Protein AF-A0A970BL63-F1 (afdb_monomer)

Secondary structure (DSSP, 8-state):
--HHHHHHHHHHHHHHH--------HHHHHHHHHHHHTTS-SSHHHHHHHHHHHHHSPPPHHHHHHHHHHHHHHHHHHHHHHHHHHHHHHHHHHHHHHHHHHHHHHHHHHHHHHHHHHHHHHHHHT----TT-------HHHHHHHHHHHHHHHHHHTS---HHHHHHHHHHHHHHH--TTTTPPPPPHHHHHHHHHHHHHTT--

Sequence (205 aa):
MDENNIELQEELRRQQNEPFSQRVARGIKEDLAEIKEQGGFQNYSQLFATLIERYQAPIKAQDQSKKIQQLEEELTRFKTLNEELSNSVDGTSGTLKKYQESNEAITAERNKLLEENLQLRESIETSKLPPDTHAIKIDPLNMEILKYVANREGKARNQEWTPEDVINYFVHHRFERGDVNGGFKSVPDSKIREMKQALIGEGEE

Radius of gyration: 51.75 Å; Cα contacts (8 Å, |Δi|>4): 65; chains: 1; bounding box: 102×48×122 Å

pLDDT: mean 76.28, std 13.28, range [36.75, 94.69]

Solvent-accessible surface area (backbone atoms only — not comparable to full-atom values): 11948 Å² total; per-residue (Å²): 133,61,66,71,61,54,50,53,53,50,50,53,51,45,65,74,64,55,80,83,81,68,90,73,54,72,67,61,53,52,56,53,47,53,54,39,71,72,67,80,39,96,44,71,66,58,46,50,52,51,51,52,49,40,70,78,54,64,80,54,69,70,62,53,52,53,52,49,52,53,50,53,53,50,52,51,52,52,50,54,54,50,53,54,49,51,54,52,50,54,55,48,52,58,50,50,50,54,52,50,57,51,50,53,51,52,50,53,51,52,53,52,53,51,51,54,49,49,53,51,49,51,39,61,76,65,67,54,65,60,95,87,62,76,86,77,84,75,51,72,68,56,51,53,52,36,47,50,49,12,53,52,52,13,63,76,67,77,45,94,46,46,48,64,54,48,52,51,47,27,51,51,31,30,74,74,69,64,34,91,63,23,88,55,79,83,80,56,69,69,58,55,50,52,53,53,50,52,65,56,63,74,70,78,124

Structure (mmCIF, N/CA/C/O backbone):
data_AF-A0A970BL63-F1
#
_entry.id   AF-A0A970BL63-F1
#
loop_
_atom_site.group_PDB
_atom_site.id
_atom_site.type_symbol
_atom_site.label_atom_id
_atom_site.label_alt_id
_atom_site.label_comp_id
_atom_site.label_asym_id
_atom_site.label_entity_id
_atom_site.label_seq_id
_atom_site.pdbx_PDB_ins_code
_atom_site.Cartn_x
_atom_site.Cartn_y
_atom_site.Cartn_z
_atom_site.occupancy
_atom_site.B_iso_or_equiv
_atom_site.auth_seq_id
_atom_site.auth_comp_id
_atom_site.auth_asym_id
_atom_site.auth_atom_id
_atom_site.pdbx_PDB_model_num
ATOM 1 N N . MET A 1 1 ? 68.439 -31.669 -61.521 1.00 50.69 1 MET A N 1
ATOM 2 C CA . MET A 1 1 ? 67.866 -30.509 -60.809 1.00 50.69 1 MET A CA 1
ATOM 3 C C . MET A 1 1 ? 68.195 -29.338 -61.685 1.00 50.69 1 MET A C 1
ATOM 5 O O . MET A 1 1 ? 69.355 -28.964 -61.766 1.00 50.69 1 MET A O 1
ATOM 9 N N . ASP A 1 2 ? 67.210 -28.950 -62.482 1.00 52.69 2 ASP A N 1
ATOM 10 C CA . ASP A 1 2 ? 67.446 -28.270 -63.747 1.00 52.69 2 ASP A CA 1
ATOM 11 C C . ASP A 1 2 ? 67.765 -26.803 -63.491 1.00 52.69 2 ASP A C 1
ATOM 13 O O . ASP A 1 2 ? 66.914 -26.057 -63.006 1.00 52.69 2 ASP A O 1
ATOM 17 N N . GLU A 1 3 ? 68.994 -26.410 -63.819 1.00 52.16 3 GLU A N 1
ATOM 18 C CA . GLU A 1 3 ? 69.484 -25.026 -63.771 1.00 52.16 3 GLU A CA 1
ATOM 19 C C . GLU A 1 3 ? 68.512 -24.067 -64.485 1.00 52.16 3 GLU A C 1
ATOM 21 O O . GLU A 1 3 ? 68.240 -22.979 -63.983 1.00 52.16 3 GLU A O 1
ATOM 26 N N . ASN A 1 4 ? 67.836 -24.551 -65.534 1.00 57.00 4 ASN A N 1
ATOM 27 C CA . ASN A 1 4 ? 66.772 -23.845 -66.255 1.00 57.00 4 ASN A CA 1
ATOM 28 C C . ASN A 1 4 ? 65.576 -23.409 -65.388 1.00 57.00 4 ASN A C 1
ATOM 30 O O . ASN A 1 4 ? 64.922 -22.421 -65.703 1.00 57.00 4 ASN A O 1
ATOM 34 N N . ASN A 1 5 ? 65.236 -24.138 -64.320 1.00 60.06 5 ASN A N 1
ATOM 35 C CA . ASN A 1 5 ? 64.081 -23.812 -63.470 1.00 60.06 5 ASN A CA 1
ATOM 36 C C . ASN A 1 5 ? 64.447 -22.773 -62.395 1.00 60.06 5 ASN A C 1
ATOM 38 O O . ASN A 1 5 ? 63.604 -21.993 -61.956 1.00 60.06 5 ASN A O 1
ATOM 42 N N . ILE A 1 6 ? 65.724 -22.733 -62.003 1.00 60.88 6 ILE A N 1
ATOM 43 C CA . ILE A 1 6 ? 66.265 -21.714 -61.098 1.00 60.88 6 ILE A CA 1
ATOM 44 C C . ILE A 1 6 ? 66.448 -20.397 -61.862 1.00 60.88 6 ILE A C 1
ATOM 46 O O . ILE A 1 6 ? 66.010 -19.360 -61.367 1.00 60.88 6 ILE A O 1
ATOM 50 N N . GLU A 1 7 ? 66.980 -20.441 -63.090 1.00 61.44 7 GLU A N 1
ATOM 51 C CA . GLU A 1 7 ? 67.080 -19.265 -63.966 1.00 61.44 7 GLU A CA 1
ATOM 52 C C . GLU A 1 7 ? 65.709 -18.647 -64.250 1.00 61.44 7 GLU A C 1
ATOM 54 O O . GLU A 1 7 ? 65.550 -17.445 -64.060 1.00 61.44 7 GLU A O 1
ATOM 59 N N . LEU A 1 8 ? 64.685 -19.447 -64.579 1.00 61.25 8 LEU A N 1
ATOM 60 C CA . LEU A 1 8 ? 63.335 -18.919 -64.817 1.00 61.25 8 LEU A CA 1
ATOM 61 C C . LEU A 1 8 ? 62.750 -18.207 -63.585 1.00 61.25 8 LEU A C 1
ATOM 63 O O . LEU A 1 8 ? 62.079 -17.182 -63.714 1.00 61.25 8 LEU A O 1
ATOM 67 N N . GLN A 1 9 ? 62.986 -18.743 -62.383 1.00 59.62 9 GLN A N 1
ATOM 68 C CA . GLN A 1 9 ? 62.520 -18.124 -61.138 1.00 59.62 9 GLN A CA 1
ATOM 69 C C . GLN A 1 9 ? 63.314 -16.862 -60.777 1.00 59.62 9 GLN A C 1
ATOM 71 O O . GLN A 1 9 ? 62.737 -15.914 -60.234 1.00 59.62 9 GLN A O 1
ATOM 76 N N . GLU A 1 10 ? 64.611 -16.814 -61.085 1.00 61.69 10 GLU A N 1
ATOM 77 C CA . GLU A 1 10 ? 65.422 -15.604 -60.938 1.00 61.69 10 GLU A CA 1
ATOM 78 C C . GLU A 1 10 ? 65.050 -14.527 -61.961 1.00 61.69 10 GLU A C 1
ATOM 80 O O . GLU A 1 10 ? 65.013 -13.349 -61.607 1.00 61.69 10 GLU A O 1
ATOM 85 N N . GLU A 1 11 ? 64.701 -14.902 -63.190 1.00 61.97 11 GLU A N 1
ATOM 86 C CA . GLU A 1 11 ? 64.262 -13.980 -64.238 1.00 61.97 11 GLU A CA 1
ATOM 87 C C . GLU A 1 11 ? 62.883 -13.383 -63.923 1.00 61.97 11 GLU A C 1
ATOM 89 O O . GLU A 1 11 ? 62.696 -12.171 -64.026 1.00 61.97 11 GLU A O 1
ATOM 94 N N . LEU A 1 12 ? 61.957 -14.194 -63.398 1.00 58.16 12 LEU A N 1
ATOM 95 C CA . LEU A 1 12 ? 60.679 -13.729 -62.842 1.00 58.16 12 LEU A CA 1
ATOM 96 C C . LEU A 1 12 ? 60.876 -12.770 -61.656 1.00 58.16 12 LEU A C 1
ATOM 98 O O . LEU A 1 12 ? 60.199 -11.745 -61.572 1.00 58.16 12 LEU A O 1
ATOM 102 N N . ARG A 1 13 ? 61.830 -13.051 -60.756 1.00 58.53 13 ARG A N 1
ATOM 103 C CA . ARG A 1 13 ? 62.180 -12.144 -59.645 1.00 58.53 13 ARG A CA 1
ATOM 104 C C . ARG A 1 13 ? 62.871 -10.863 -60.112 1.00 58.53 13 ARG A C 1
ATOM 106 O O . ARG A 1 13 ? 62.673 -9.822 -59.487 1.00 58.53 13 ARG A O 1
ATOM 113 N N . ARG A 1 14 ? 63.675 -10.915 -61.178 1.00 57.44 14 ARG A N 1
ATOM 114 C CA . ARG A 1 14 ? 64.294 -9.731 -61.793 1.00 57.44 14 ARG A CA 1
ATOM 115 C C . ARG A 1 14 ? 63.250 -8.863 -62.484 1.00 57.44 14 ARG A C 1
ATOM 117 O O . ARG A 1 14 ? 63.248 -7.669 -62.231 1.00 57.44 14 ARG A O 1
ATOM 124 N N . GLN A 1 15 ? 62.309 -9.443 -63.230 1.00 57.59 15 GLN A N 1
ATOM 125 C CA . GLN A 1 15 ? 61.195 -8.696 -63.829 1.00 57.59 15 GLN A CA 1
ATOM 126 C C . GLN A 1 15 ? 60.262 -8.075 -62.778 1.00 57.59 15 GLN A C 1
ATOM 128 O O . GLN A 1 15 ? 59.775 -6.966 -62.973 1.00 57.59 15 GLN A O 1
ATOM 133 N N . GLN A 1 16 ? 60.046 -8.738 -61.636 1.00 53.03 16 GLN A N 1
ATOM 134 C CA . GLN A 1 16 ? 59.285 -8.158 -60.519 1.00 53.03 16 GLN A CA 1
ATOM 135 C C . GLN A 1 16 ? 60.018 -7.013 -59.798 1.00 53.03 16 GLN A C 1
ATOM 137 O O . GLN A 1 16 ? 59.363 -6.180 -59.175 1.00 53.03 16 GLN A O 1
ATOM 142 N N . ASN A 1 17 ? 61.352 -6.957 -59.878 1.00 44.03 17 ASN A N 1
ATOM 143 C CA . ASN A 1 17 ? 62.186 -5.943 -59.223 1.00 44.03 17 ASN A CA 1
ATOM 144 C C . ASN A 1 17 ? 62.830 -4.945 -60.199 1.00 44.03 17 ASN A C 1
ATOM 146 O O . ASN A 1 17 ? 63.634 -4.116 -59.766 1.00 44.03 17 ASN A O 1
ATOM 150 N N . GLU A 1 18 ? 62.512 -4.996 -61.495 1.00 46.47 18 GLU A N 1
ATOM 151 C CA . GLU A 1 18 ? 63.006 -4.008 -62.448 1.00 46.47 18 GLU A CA 1
ATOM 152 C C . GLU A 1 18 ? 62.368 -2.647 -62.138 1.00 46.47 18 GLU A C 1
ATOM 154 O O . GLU A 1 18 ? 61.139 -2.507 -62.156 1.00 46.47 18 GLU A O 1
ATOM 159 N N . PRO A 1 19 ? 63.169 -1.610 -61.836 1.00 47.03 19 PRO A N 1
ATOM 160 C CA . PRO A 1 19 ? 62.628 -0.283 -61.629 1.00 47.03 19 PRO A CA 1
ATOM 161 C C . PRO A 1 19 ? 62.142 0.250 -62.979 1.00 47.03 19 PRO A C 1
ATOM 163 O O . PRO A 1 19 ? 62.929 0.742 -63.789 1.00 47.03 19 PRO A O 1
ATOM 166 N N . PHE A 1 20 ? 60.831 0.188 -63.214 1.00 49.00 20 PHE A N 1
ATOM 167 C CA . PHE A 1 20 ? 60.166 0.906 -64.299 1.00 49.00 20 PHE A CA 1
ATOM 168 C C . PHE A 1 20 ? 60.348 2.417 -64.092 1.00 49.00 20 PHE A C 1
ATOM 170 O O . PHE A 1 20 ? 59.518 3.100 -63.498 1.00 49.00 20 PHE A O 1
ATOM 177 N N . SER A 1 21 ? 61.468 2.960 -64.565 1.00 47.94 21 SER A N 1
ATOM 178 C CA . SER A 1 21 ? 61.771 4.390 -64.496 1.00 47.94 21 SER A CA 1
ATOM 179 C C . SER A 1 21 ? 61.376 5.068 -65.805 1.00 47.94 21 SER A C 1
ATOM 181 O O . SER A 1 21 ? 62.214 5.474 -66.609 1.00 47.94 21 SER A O 1
ATOM 183 N N . GLN A 1 22 ? 60.069 5.186 -66.044 1.00 55.88 22 GLN A N 1
ATOM 184 C CA . GLN A 1 22 ? 59.559 6.168 -67.000 1.00 55.88 22 GLN A CA 1
ATOM 185 C C . GLN A 1 22 ? 59.282 7.483 -66.269 1.00 55.88 22 GLN A C 1
ATOM 187 O O . GLN A 1 22 ? 58.774 7.499 -65.147 1.00 55.88 22 GLN A O 1
ATOM 192 N N . ARG A 1 23 ? 59.617 8.618 -66.897 1.00 51.72 23 ARG A N 1
ATOM 193 C CA . ARG A 1 23 ? 59.240 9.941 -66.380 1.00 51.72 23 ARG A CA 1
ATOM 194 C C . ARG A 1 23 ? 57.718 10.070 -66.407 1.00 51.72 23 ARG A C 1
ATOM 196 O O . ARG A 1 23 ? 57.136 10.429 -67.422 1.00 51.72 23 ARG A O 1
ATOM 203 N N . VAL A 1 24 ? 57.091 9.797 -65.270 1.00 57.94 24 VAL A N 1
ATOM 204 C CA . VAL A 1 24 ? 55.658 10.008 -65.061 1.00 57.94 24 VAL A CA 1
ATOM 205 C C . VAL A 1 24 ? 55.371 11.514 -65.040 1.00 57.94 24 VAL A C 1
ATOM 207 O O . VAL A 1 24 ? 56.060 12.268 -64.340 1.00 57.94 24 VAL A O 1
ATOM 210 N N . ALA A 1 25 ? 54.381 11.956 -65.820 1.00 65.94 25 ALA A N 1
ATOM 211 C CA . ALA A 1 25 ? 53.942 13.350 -65.856 1.00 65.94 25 ALA A CA 1
ATOM 212 C C . ALA A 1 25 ? 53.479 13.818 -64.465 1.00 65.94 25 ALA A C 1
ATOM 214 O O . ALA A 1 25 ? 52.984 13.024 -63.668 1.00 65.94 25 ALA A O 1
ATOM 215 N N . ARG A 1 26 ? 53.639 15.114 -64.169 1.00 64.56 26 ARG A N 1
ATOM 216 C CA . ARG A 1 26 ? 53.348 15.679 -62.841 1.00 64.56 26 ARG A CA 1
ATOM 217 C C . ARG A 1 26 ? 51.915 15.396 -62.370 1.00 64.56 26 ARG A C 1
ATOM 219 O O . ARG A 1 26 ? 51.767 14.956 -61.240 1.00 64.56 26 ARG A O 1
ATOM 226 N N . GLY A 1 27 ? 50.918 15.548 -63.246 1.00 60.50 27 GLY A N 1
ATOM 227 C CA . GLY A 1 27 ? 49.514 15.269 -62.909 1.00 60.50 27 GLY A CA 1
ATOM 228 C C . GLY A 1 27 ? 49.283 13.822 -62.468 1.00 60.50 27 GLY A C 1
ATOM 229 O O . GLY A 1 27 ? 48.705 13.585 -61.423 1.00 60.50 27 GLY A O 1
ATOM 230 N N . ILE A 1 28 ? 49.891 12.850 -63.156 1.00 64.31 28 ILE A N 1
ATOM 231 C CA . ILE A 1 28 ? 49.764 11.429 -62.789 1.00 64.31 28 ILE A CA 1
ATOM 232 C C . ILE A 1 28 ? 50.388 11.150 -61.410 1.00 64.31 28 ILE A C 1
ATOM 234 O O . ILE A 1 28 ? 49.922 10.284 -60.678 1.00 64.31 28 ILE A O 1
ATOM 238 N N . LYS A 1 29 ? 51.445 11.874 -61.019 1.00 66.56 29 LYS A N 1
ATOM 239 C CA . LYS A 1 29 ? 52.026 11.735 -59.672 1.00 66.56 29 LYS A CA 1
ATOM 240 C C . LYS A 1 29 ? 51.116 12.301 -58.585 1.00 66.56 29 LYS A C 1
ATOM 242 O O . LYS A 1 29 ? 51.114 11.758 -57.487 1.00 66.56 29 LYS A O 1
ATOM 247 N N . GLU A 1 30 ? 50.403 13.381 -58.884 1.00 69.81 30 GLU A N 1
ATOM 248 C CA . GLU A 1 30 ? 49.438 14.008 -57.977 1.00 69.81 30 GLU A CA 1
ATOM 249 C C . GLU A 1 30 ? 48.216 13.086 -57.803 1.00 69.81 30 GLU A C 1
ATOM 251 O O . GLU A 1 30 ? 47.887 12.740 -56.671 1.00 69.81 30 GLU A O 1
ATOM 256 N N . ASP A 1 31 ? 47.676 12.536 -58.895 1.00 69.88 31 ASP A N 1
ATOM 257 C CA . ASP A 1 31 ? 46.571 11.564 -58.860 1.00 69.88 31 ASP A CA 1
ATOM 258 C C . ASP A 1 31 ? 46.945 10.284 -58.079 1.00 69.88 31 ASP A C 1
ATOM 260 O O . ASP A 1 31 ? 46.170 9.759 -57.278 1.00 69.88 31 ASP A O 1
ATOM 264 N N . LEU A 1 32 ? 48.168 9.769 -58.266 1.00 69.56 32 LEU A N 1
ATOM 265 C CA . LEU A 1 32 ? 48.658 8.595 -57.528 1.00 69.56 32 LEU A CA 1
ATOM 266 C C . LEU A 1 32 ? 48.910 8.887 -56.042 1.00 69.56 32 LEU A C 1
ATOM 268 O O . LEU A 1 32 ? 48.795 7.978 -55.215 1.00 69.56 32 LEU A O 1
ATOM 272 N N . ALA A 1 33 ? 49.276 10.124 -55.695 1.00 72.88 33 ALA A N 1
ATOM 273 C CA . ALA A 1 33 ? 49.402 10.546 -54.304 1.00 72.88 33 ALA A CA 1
ATOM 274 C C . ALA A 1 33 ? 48.029 10.583 -53.625 1.00 72.88 33 ALA A C 1
ATOM 276 O O . ALA A 1 33 ? 47.883 10.025 -52.540 1.00 72.88 33 ALA A O 1
ATOM 277 N N . GLU A 1 34 ? 47.016 11.116 -54.306 1.00 72.69 34 GLU A N 1
ATOM 278 C CA . GLU A 1 34 ? 45.641 11.163 -53.807 1.00 72.69 34 GLU A CA 1
ATOM 279 C C . GLU A 1 34 ? 45.073 9.755 -53.555 1.00 72.69 34 GLU A C 1
ATOM 281 O O . GLU A 1 34 ? 44.525 9.476 -52.488 1.00 72.69 34 GLU A O 1
ATOM 286 N N . ILE A 1 35 ? 45.295 8.810 -54.476 1.00 72.50 35 ILE A N 1
ATOM 287 C CA . ILE A 1 35 ? 44.862 7.409 -54.307 1.00 72.50 35 ILE A CA 1
ATOM 288 C C . ILE A 1 35 ? 45.556 6.737 -53.109 1.00 72.50 35 ILE A C 1
ATOM 290 O O . ILE A 1 35 ? 44.945 5.933 -52.401 1.00 72.50 35 ILE A O 1
ATOM 294 N N . LYS A 1 36 ? 46.832 7.053 -52.850 1.00 71.38 36 LYS A N 1
ATOM 295 C CA . LYS A 1 36 ? 47.536 6.550 -51.661 1.00 71.38 36 LYS A CA 1
ATOM 296 C C . LYS A 1 36 ? 46.951 7.147 -50.377 1.00 71.38 36 LYS A C 1
ATOM 298 O O . LYS A 1 36 ? 46.792 6.430 -49.390 1.00 71.38 36 LYS A O 1
ATOM 303 N N . GLU A 1 37 ? 46.639 8.438 -50.382 1.00 73.81 37 GLU A N 1
ATOM 304 C CA . GLU A 1 37 ? 46.087 9.152 -49.225 1.00 73.81 37 GLU A CA 1
ATOM 305 C C . GLU A 1 37 ? 44.679 8.676 -48.841 1.00 73.81 37 GLU A C 1
ATOM 307 O O . GLU A 1 37 ? 44.337 8.692 -47.661 1.00 73.81 37 GLU A O 1
ATOM 312 N N . GLN A 1 38 ? 43.911 8.124 -49.787 1.00 74.19 38 GLN A N 1
ATOM 313 C CA . GLN A 1 38 ? 42.624 7.458 -49.529 1.00 74.19 38 GLN A CA 1
ATOM 314 C C . GLN A 1 38 ? 42.743 6.148 -48.713 1.00 74.19 38 GLN A C 1
ATOM 316 O O . GLN A 1 38 ? 41.737 5.509 -48.412 1.00 74.19 38 GLN A O 1
ATOM 321 N N . GLY A 1 39 ? 43.959 5.743 -48.320 1.00 63.09 39 GLY A N 1
ATOM 322 C CA . GLY A 1 39 ? 44.201 4.682 -47.335 1.00 63.09 39 GLY A CA 1
ATOM 323 C C . GLY A 1 39 ? 44.171 3.256 -47.890 1.00 63.09 39 GLY A C 1
ATOM 324 O O . GLY A 1 39 ? 44.308 2.301 -47.128 1.00 63.09 39 GLY A O 1
ATOM 325 N N . GLY A 1 40 ? 44.029 3.093 -49.209 1.00 64.88 40 GLY A N 1
ATOM 326 C CA . GLY A 1 40 ? 43.951 1.782 -49.863 1.00 64.88 40 GLY A CA 1
ATOM 327 C C . GLY A 1 40 ? 45.285 1.035 -50.006 1.00 64.88 40 GLY A C 1
ATOM 328 O O . GLY A 1 40 ? 45.275 -0.164 -50.273 1.00 64.88 40 GLY A O 1
ATOM 329 N N . PHE A 1 41 ? 46.432 1.708 -49.832 1.00 72.38 41 PHE A N 1
ATOM 330 C CA . PHE A 1 41 ? 47.770 1.133 -50.051 1.00 72.38 41 PHE A CA 1
ATOM 331 C C . PHE A 1 41 ? 48.792 1.671 -49.039 1.00 72.38 41 PHE A C 1
ATOM 333 O O . PHE A 1 41 ? 48.846 2.873 -48.787 1.00 72.38 41 PHE A O 1
ATOM 340 N N . GLN A 1 42 ? 49.657 0.808 -48.484 1.00 72.31 42 GLN A N 1
ATOM 341 C CA . GLN A 1 42 ? 50.628 1.225 -47.457 1.00 72.31 42 GLN A CA 1
ATOM 342 C C . GLN A 1 42 ? 51.828 1.983 -48.045 1.00 72.31 42 GLN A C 1
ATOM 344 O O . GLN A 1 42 ? 52.429 2.826 -47.378 1.00 72.31 42 GLN A O 1
ATOM 349 N N . ASN A 1 43 ? 52.204 1.713 -49.299 1.00 77.12 43 ASN A N 1
ATOM 350 C CA . ASN A 1 43 ? 53.284 2.421 -49.984 1.00 77.12 43 ASN A CA 1
ATOM 351 C C . ASN A 1 43 ? 53.054 2.508 -51.504 1.00 77.12 43 ASN A C 1
ATOM 353 O O . ASN A 1 43 ? 52.226 1.798 -52.072 1.00 77.12 43 ASN A O 1
ATOM 357 N N . TYR A 1 44 ? 53.802 3.397 -52.168 1.00 70.25 44 TYR A N 1
ATOM 358 C CA . TYR A 1 44 ? 53.684 3.608 -53.615 1.00 70.25 44 TYR A CA 1
ATOM 359 C C . TYR A 1 44 ? 54.062 2.361 -54.423 1.00 70.25 44 TYR A C 1
ATOM 361 O O . TYR A 1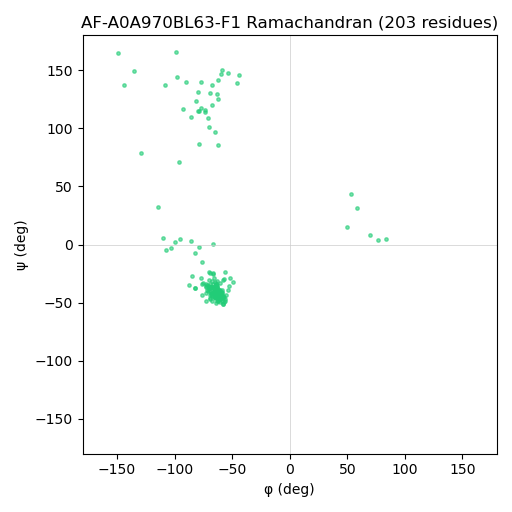 44 ? 53.472 2.117 -55.469 1.00 70.25 44 TYR A O 1
ATOM 369 N N . SER A 1 45 ? 54.991 1.537 -53.934 1.00 72.56 45 SER A N 1
ATOM 370 C CA . SER A 1 45 ? 55.387 0.298 -54.612 1.00 72.56 45 SER A CA 1
ATOM 371 C C . SER A 1 45 ? 54.242 -0.718 -54.684 1.00 72.56 45 SER A C 1
ATOM 373 O O . SER A 1 45 ? 54.044 -1.332 -55.726 1.00 72.56 45 SER A O 1
ATOM 375 N 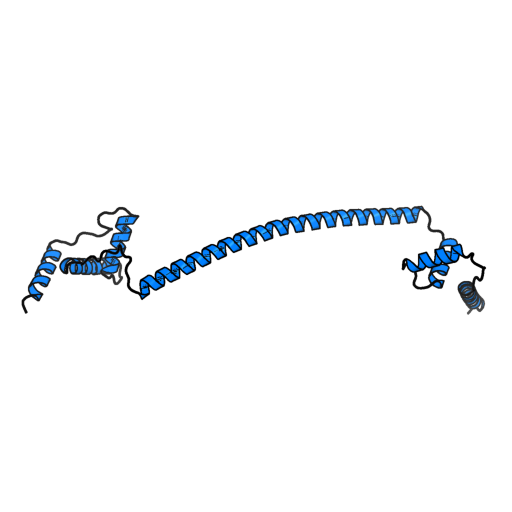N . GLN A 1 46 ? 53.442 -0.852 -53.621 1.00 70.56 46 GLN A N 1
ATOM 376 C CA . GLN A 1 46 ? 52.232 -1.684 -53.606 1.00 70.56 46 GLN A CA 1
ATOM 377 C C . GLN A 1 46 ? 51.165 -1.154 -54.567 1.00 70.56 46 GLN A C 1
ATOM 379 O O . GLN A 1 46 ? 50.536 -1.940 -55.275 1.00 70.56 46 GLN A O 1
ATOM 384 N N . LEU A 1 47 ? 50.992 0.170 -54.627 1.00 77.06 47 LEU A N 1
ATOM 385 C CA . LEU A 1 47 ? 50.086 0.812 -55.578 1.00 77.06 47 LEU A CA 1
ATOM 386 C C . LEU A 1 47 ? 50.500 0.495 -57.025 1.00 77.06 47 LEU A C 1
ATOM 388 O O . LEU A 1 47 ? 49.678 0.029 -57.807 1.00 77.06 47 LEU A O 1
ATOM 392 N N . PHE A 1 48 ? 51.781 0.666 -57.369 1.00 74.00 48 PHE A N 1
ATOM 393 C CA . PHE A 1 48 ? 52.288 0.355 -58.709 1.00 74.00 48 PHE A CA 1
ATOM 394 C C . PHE A 1 48 ? 52.199 -1.133 -59.054 1.00 74.00 48 PHE A C 1
ATOM 396 O O . PHE A 1 48 ? 51.750 -1.460 -60.149 1.00 74.00 48 PHE A O 1
ATOM 403 N N . ALA A 1 49 ? 52.565 -2.028 -58.132 1.00 69.81 49 ALA A N 1
ATOM 404 C CA . ALA A 1 49 ? 52.439 -3.470 -58.342 1.00 69.81 49 ALA A CA 1
ATOM 405 C C . ALA A 1 49 ? 50.986 -3.863 -58.646 1.00 69.81 49 ALA A C 1
ATOM 407 O O . ALA A 1 49 ? 50.725 -4.565 -59.619 1.00 69.81 49 ALA A O 1
ATOM 408 N N . THR A 1 50 ? 50.036 -3.314 -57.884 1.00 70.75 50 THR A N 1
ATOM 409 C CA . THR A 1 50 ? 48.602 -3.553 -58.091 1.00 70.75 50 THR A CA 1
ATOM 410 C C . THR A 1 50 ? 48.120 -2.986 -59.428 1.00 70.75 50 THR A C 1
ATOM 412 O O . THR A 1 50 ? 47.335 -3.625 -60.123 1.00 70.75 50 THR A O 1
ATOM 415 N N . LEU A 1 51 ? 48.585 -1.798 -59.830 1.00 73.56 51 LEU A N 1
ATOM 416 C CA . LEU A 1 51 ? 48.227 -1.196 -61.120 1.00 73.56 51 LEU A CA 1
ATOM 417 C C . LEU A 1 51 ? 48.758 -2.012 -62.305 1.00 73.56 51 LEU A C 1
ATOM 419 O O . LEU A 1 51 ? 48.031 -2.220 -63.275 1.00 73.56 51 LEU A O 1
ATOM 423 N N . ILE A 1 52 ? 49.996 -2.500 -62.218 1.00 72.62 52 ILE A N 1
ATOM 424 C CA . ILE A 1 52 ? 50.603 -3.359 -63.242 1.00 72.62 52 ILE A CA 1
ATOM 425 C C . ILE A 1 52 ? 49.850 -4.689 -63.326 1.00 72.62 52 ILE A C 1
ATOM 427 O O . ILE A 1 52 ? 49.488 -5.115 -64.422 1.00 72.62 52 ILE A O 1
ATOM 431 N N . GLU A 1 53 ? 49.541 -5.307 -62.185 1.00 67.50 53 GLU A N 1
ATOM 432 C CA . GLU A 1 53 ? 48.754 -6.541 -62.122 1.00 67.50 53 GLU A CA 1
ATOM 433 C C . GLU A 1 53 ? 47.365 -6.352 -62.754 1.00 67.50 53 GLU A C 1
ATOM 435 O O . GLU A 1 53 ? 46.934 -7.161 -63.573 1.00 67.50 53 GLU A O 1
ATOM 440 N N . ARG A 1 54 ? 46.682 -5.237 -62.458 1.00 65.94 54 ARG A N 1
ATOM 441 C CA . ARG A 1 54 ? 45.377 -4.891 -63.049 1.00 65.94 54 ARG A CA 1
ATOM 442 C C . ARG A 1 54 ? 45.447 -4.585 -64.543 1.00 65.94 54 ARG A C 1
ATOM 444 O O . ARG A 1 54 ? 44.473 -4.844 -65.245 1.00 65.94 54 ARG A O 1
ATOM 451 N N . TYR A 1 55 ? 46.558 -4.040 -65.030 1.00 69.81 55 TYR A N 1
ATOM 452 C CA . TYR A 1 55 ? 46.778 -3.819 -66.459 1.00 69.81 55 TYR A CA 1
ATOM 453 C C . TYR A 1 55 ? 46.996 -5.143 -67.206 1.00 69.81 55 TYR A C 1
ATOM 455 O O . TYR A 1 55 ? 46.465 -5.333 -68.298 1.00 69.81 55 TYR A O 1
ATOM 463 N N . GLN A 1 56 ? 47.740 -6.075 -66.605 1.00 65.38 56 GLN A N 1
ATOM 464 C CA . GLN A 1 56 ? 48.005 -7.400 -67.176 1.00 65.38 56 GLN A CA 1
ATOM 465 C C . GLN A 1 56 ? 46.793 -8.342 -67.082 1.00 65.38 56 GLN A C 1
ATOM 467 O O . GLN A 1 56 ? 46.568 -9.149 -67.984 1.00 65.38 56 GLN A O 1
ATOM 472 N N . ALA A 1 57 ? 45.988 -8.220 -66.025 1.00 66.31 57 ALA A N 1
ATOM 473 C CA . ALA A 1 57 ? 44.774 -8.995 -65.791 1.00 66.31 57 ALA A CA 1
ATOM 474 C C . ALA A 1 57 ? 43.590 -8.059 -65.466 1.00 66.31 57 ALA A C 1
ATOM 476 O O . ALA A 1 57 ? 43.213 -7.900 -64.297 1.00 66.31 57 ALA A O 1
ATOM 477 N N . PRO A 1 58 ? 42.981 -7.423 -66.485 1.00 67.44 58 PRO A N 1
ATOM 478 C CA . PRO A 1 58 ? 41.862 -6.519 -66.267 1.00 67.44 58 PRO A CA 1
ATOM 479 C C . PRO A 1 58 ? 40.672 -7.281 -65.684 1.00 67.44 58 PRO A C 1
ATOM 481 O O . PRO A 1 58 ? 40.249 -8.312 -66.215 1.00 67.44 58 PRO A O 1
ATOM 484 N N . ILE A 1 59 ? 40.103 -6.758 -64.593 1.00 64.38 59 ILE A N 1
ATOM 485 C CA . ILE A 1 59 ? 38.853 -7.296 -64.052 1.00 64.38 59 ILE A CA 1
ATOM 486 C C . ILE A 1 59 ? 37.781 -7.112 -65.120 1.00 64.38 59 ILE A C 1
ATOM 488 O O . ILE A 1 59 ? 37.540 -6.000 -65.592 1.00 64.38 59 ILE A O 1
ATOM 492 N N . LYS A 1 60 ? 37.112 -8.200 -65.493 1.00 69.31 60 LYS A N 1
ATOM 493 C CA . LYS A 1 60 ? 36.001 -8.129 -66.437 1.00 69.31 60 LYS A CA 1
ATOM 494 C C . LYS A 1 60 ? 34.844 -7.381 -65.777 1.00 69.31 60 LYS A C 1
ATOM 496 O O . LYS A 1 60 ? 34.506 -7.650 -64.627 1.00 69.31 60 LYS A O 1
ATOM 501 N N . ALA A 1 61 ? 34.186 -6.493 -66.519 1.00 66.00 61 ALA A N 1
ATOM 502 C CA . ALA A 1 61 ? 33.047 -5.709 -66.025 1.00 66.00 61 ALA A CA 1
ATOM 503 C C . ALA A 1 61 ? 31.935 -6.576 -65.385 1.00 66.00 61 ALA A C 1
ATOM 505 O O . ALA A 1 61 ? 31.261 -6.146 -64.452 1.00 66.00 61 ALA A O 1
ATOM 506 N N . GLN A 1 62 ? 31.787 -7.830 -65.833 1.00 68.25 62 GLN A N 1
ATOM 507 C CA . GLN A 1 62 ? 30.862 -8.805 -65.242 1.00 68.25 62 GLN A CA 1
ATOM 508 C C . GLN A 1 62 ? 31.191 -9.171 -63.785 1.00 68.25 62 GLN A C 1
ATOM 510 O O . GLN A 1 62 ? 30.271 -9.350 -62.989 1.00 68.25 62 GLN A O 1
ATOM 515 N N . ASP A 1 63 ? 32.469 -9.257 -63.409 1.00 67.44 63 ASP A N 1
ATOM 516 C CA . ASP A 1 63 ? 32.873 -9.606 -62.041 1.00 67.44 63 ASP A CA 1
ATOM 517 C C . ASP A 1 63 ? 32.689 -8.419 -61.086 1.00 67.44 63 ASP A C 1
ATOM 519 O O . ASP A 1 63 ? 32.270 -8.593 -59.940 1.00 67.44 63 ASP A O 1
ATOM 523 N N . GLN A 1 64 ? 32.904 -7.194 -61.580 1.00 71.88 64 GLN A N 1
ATOM 524 C CA . GLN A 1 64 ? 32.584 -5.969 -60.839 1.00 71.88 64 GLN A CA 1
ATOM 525 C C . GLN A 1 64 ? 31.077 -5.830 -60.619 1.00 71.88 64 GLN A C 1
ATOM 527 O O . GLN A 1 64 ? 30.654 -5.518 -59.511 1.00 71.88 64 GLN A O 1
ATOM 532 N N . SER A 1 65 ? 30.263 -6.134 -61.633 1.00 73.44 65 SER A N 1
ATOM 533 C CA . SER A 1 65 ? 28.801 -6.089 -61.524 1.00 73.44 65 SER A CA 1
ATOM 534 C C . SER A 1 65 ? 28.266 -7.036 -60.444 1.00 73.44 65 SER A C 1
ATOM 536 O O . SER A 1 65 ? 27.420 -6.626 -59.653 1.00 73.44 65 SER A O 1
ATOM 538 N N . LYS A 1 66 ? 28.812 -8.255 -60.327 1.00 78.88 66 LYS A N 1
ATOM 539 C CA . LYS A 1 66 ? 28.446 -9.181 -59.240 1.00 78.88 66 LYS A CA 1
ATOM 540 C C . LYS A 1 66 ? 28.816 -8.639 -57.864 1.00 78.88 66 LYS A C 1
ATOM 542 O O . LYS A 1 66 ? 28.035 -8.768 -56.926 1.00 78.88 66 LYS A O 1
ATOM 547 N N . LYS A 1 67 ? 30.003 -8.037 -57.728 1.00 81.00 67 LYS A N 1
ATOM 548 C CA . LYS A 1 67 ? 30.434 -7.478 -56.441 1.00 81.00 67 LYS A CA 1
ATOM 549 C C . LYS A 1 67 ? 29.610 -6.253 -56.046 1.00 81.00 67 LYS A C 1
ATOM 551 O O . LYS A 1 67 ? 29.299 -6.100 -54.871 1.00 81.00 67 LYS A O 1
ATOM 556 N N . ILE A 1 68 ? 29.228 -5.427 -57.018 1.00 80.25 68 ILE A N 1
ATOM 557 C CA . ILE A 1 68 ? 28.325 -4.289 -56.817 1.00 80.25 68 ILE A CA 1
ATOM 558 C C . ILE A 1 68 ? 26.954 -4.782 -56.342 1.00 80.25 68 ILE A C 1
ATOM 560 O O . ILE A 1 68 ? 26.492 -4.316 -55.310 1.00 80.25 68 ILE A O 1
ATOM 564 N N . GLN A 1 69 ? 26.367 -5.790 -56.996 1.00 83.94 69 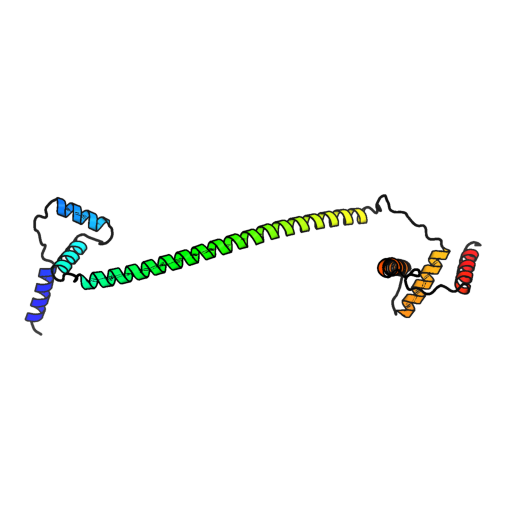GLN A N 1
ATOM 565 C CA . GLN A 1 69 ? 25.084 -6.366 -56.569 1.00 83.94 69 GLN A CA 1
ATOM 566 C C . GLN A 1 69 ? 25.134 -6.930 -55.141 1.00 83.94 69 GLN A C 1
ATOM 568 O O . GLN A 1 69 ? 24.240 -6.667 -54.344 1.00 83.94 69 GLN A O 1
ATOM 573 N N . GLN A 1 70 ? 26.204 -7.646 -54.780 1.00 86.88 70 GLN A N 1
ATOM 574 C CA . GLN A 1 70 ? 26.385 -8.138 -53.407 1.00 86.88 70 GLN A CA 1
ATOM 575 C C . GLN A 1 70 ? 26.452 -6.998 -52.382 1.00 86.88 70 GLN A C 1
ATOM 577 O O . GLN A 1 70 ? 25.852 -7.091 -51.315 1.00 86.88 70 GLN A O 1
ATOM 582 N N . LEU A 1 71 ? 27.174 -5.920 -52.702 1.00 86.31 71 LEU A N 1
ATOM 583 C CA . LEU A 1 71 ? 27.272 -4.754 -51.825 1.00 86.31 71 LEU A CA 1
ATOM 584 C C . LEU A 1 71 ? 25.933 -4.012 -51.716 1.00 86.31 71 LEU A C 1
ATOM 586 O O . LEU A 1 71 ? 25.592 -3.545 -50.635 1.00 86.31 71 LEU A O 1
ATOM 590 N N . GLU A 1 72 ? 25.152 -3.928 -52.793 1.00 88.12 72 GLU A N 1
ATOM 591 C CA . GLU A 1 72 ? 23.804 -3.345 -52.778 1.00 88.12 72 GLU A CA 1
ATOM 592 C C . GLU A 1 72 ? 22.834 -4.159 -51.907 1.00 88.12 72 GLU A C 1
ATOM 594 O O . GLU A 1 72 ? 22.075 -3.586 -51.118 1.00 88.12 72 GLU A O 1
ATOM 599 N N . GLU A 1 73 ? 22.885 -5.491 -51.986 1.00 91.06 73 GLU A N 1
ATOM 600 C CA . GLU A 1 73 ? 22.109 -6.387 -51.121 1.00 91.06 73 GLU A CA 1
ATOM 601 C C . GLU A 1 73 ? 22.503 -6.254 -49.643 1.00 91.06 73 GLU A C 1
ATOM 603 O O . GLU A 1 73 ? 21.629 -6.149 -48.777 1.00 91.06 73 GLU A O 1
ATOM 608 N N . GLU A 1 74 ? 23.804 -6.210 -49.336 1.00 89.31 74 GLU A N 1
ATOM 609 C CA . GLU A 1 74 ? 24.300 -5.977 -47.974 1.00 89.31 74 GLU A CA 1
ATOM 610 C C . GLU A 1 74 ? 23.845 -4.615 -47.442 1.00 89.31 74 GLU A C 1
ATOM 612 O O . GLU A 1 74 ? 23.345 -4.523 -46.321 1.00 89.31 74 GLU A O 1
ATOM 617 N N . LEU A 1 75 ? 23.940 -3.561 -48.255 1.00 88.62 75 LEU A N 1
ATOM 618 C CA . LEU A 1 75 ? 23.538 -2.207 -47.874 1.00 88.62 75 LEU A CA 1
ATOM 619 C C . LEU A 1 75 ? 22.024 -2.125 -47.622 1.00 88.62 75 LEU A C 1
ATOM 621 O O . LEU A 1 75 ? 21.583 -1.461 -46.683 1.00 88.62 75 LEU A O 1
ATOM 625 N N . THR A 1 76 ? 21.228 -2.855 -48.403 1.00 88.31 76 THR A N 1
ATOM 626 C CA . THR A 1 76 ? 19.777 -2.969 -48.199 1.00 88.31 76 THR A CA 1
ATOM 627 C C . THR A 1 76 ? 19.463 -3.689 -46.889 1.00 88.31 76 THR A C 1
ATOM 629 O O . THR A 1 76 ? 18.668 -3.184 -46.098 1.00 88.31 76 THR A O 1
ATOM 632 N N . ARG A 1 77 ? 20.151 -4.801 -46.593 1.00 90.38 77 ARG A N 1
ATOM 633 C CA . ARG A 1 77 ? 20.019 -5.498 -45.302 1.00 90.38 77 ARG A CA 1
ATOM 634 C C . ARG A 1 77 ? 20.392 -4.605 -44.124 1.00 90.38 77 ARG A C 1
ATOM 636 O O . ARG A 1 77 ? 19.661 -4.579 -43.139 1.00 90.38 77 ARG A O 1
ATOM 643 N N . PHE A 1 78 ? 21.493 -3.861 -44.221 1.00 87.62 78 PHE A N 1
ATOM 644 C CA . PHE A 1 78 ? 21.908 -2.942 -43.161 1.00 87.62 78 PHE A CA 1
ATOM 645 C C . PHE A 1 78 ? 20.886 -1.832 -42.921 1.00 87.62 78 PHE A C 1
ATOM 647 O O . PHE A 1 78 ? 20.639 -1.489 -41.768 1.00 87.62 78 PHE A O 1
ATOM 654 N N . LYS A 1 79 ? 20.257 -1.295 -43.974 1.00 88.56 79 LYS A N 1
ATOM 655 C CA . LYS A 1 79 ? 19.182 -0.304 -43.824 1.00 88.56 79 LYS A CA 1
ATOM 656 C C . LYS A 1 79 ? 17.985 -0.875 -43.069 1.00 88.56 79 LYS A C 1
ATOM 658 O O . LYS A 1 79 ? 17.547 -0.254 -42.108 1.00 88.56 79 LYS A O 1
ATOM 663 N N . THR A 1 80 ? 17.518 -2.067 -43.443 1.00 86.94 80 THR A N 1
ATOM 664 C CA . THR A 1 80 ? 16.399 -2.729 -42.755 1.00 86.94 80 THR A CA 1
ATOM 665 C C . THR A 1 80 ? 16.721 -2.999 -41.287 1.00 86.94 80 THR A C 1
ATOM 667 O O . THR A 1 80 ? 15.925 -2.672 -40.414 1.00 86.94 80 THR A O 1
ATOM 670 N N . LEU A 1 81 ? 17.920 -3.513 -40.993 1.00 85.44 81 LEU A N 1
ATOM 671 C CA . LEU A 1 81 ? 18.340 -3.795 -39.618 1.00 85.44 81 LEU A CA 1
ATOM 672 C C . LEU A 1 81 ? 18.421 -2.517 -38.765 1.00 85.44 81 LEU A C 1
ATOM 674 O O . LEU A 1 81 ? 18.112 -2.532 -37.576 1.00 85.44 81 LEU A O 1
ATOM 678 N N . ASN A 1 82 ? 18.827 -1.399 -39.372 1.00 81.25 82 ASN A N 1
ATOM 679 C CA . ASN A 1 82 ? 18.913 -0.110 -38.693 1.00 81.25 82 ASN A CA 1
ATOM 680 C C . ASN A 1 82 ? 17.523 0.498 -38.428 1.00 81.25 82 ASN A C 1
ATOM 682 O O . ASN A 1 82 ? 17.297 1.074 -37.367 1.00 81.25 82 ASN A O 1
ATOM 686 N N . GLU A 1 83 ? 16.574 0.329 -39.353 1.00 82.06 83 GLU A N 1
ATOM 687 C CA . GLU A 1 83 ? 15.169 0.704 -39.141 1.00 82.06 83 GLU A CA 1
ATOM 688 C C . GLU A 1 83 ? 14.519 -0.135 -38.030 1.00 82.06 83 GLU A C 1
ATOM 690 O O . GLU A 1 83 ? 13.852 0.415 -37.153 1.00 82.06 83 GLU A O 1
ATOM 695 N N . GLU A 1 84 ? 14.756 -1.451 -38.002 1.00 79.50 84 GLU A N 1
ATOM 696 C CA . GLU A 1 84 ? 14.296 -2.333 -36.920 1.00 79.50 84 GLU A CA 1
ATOM 697 C C . GLU A 1 84 ? 14.871 -1.917 -35.561 1.00 79.50 84 GLU A C 1
ATOM 699 O O . GLU A 1 84 ? 14.139 -1.833 -34.569 1.00 79.50 84 GLU A O 1
ATOM 704 N N . LEU A 1 85 ? 16.169 -1.600 -35.515 1.00 74.81 85 LEU A N 1
ATOM 705 C CA . LEU A 1 85 ? 16.823 -1.140 -34.296 1.00 74.81 85 LEU A CA 1
ATOM 706 C C . LEU A 1 85 ? 16.229 0.191 -33.816 1.00 74.81 85 LEU A C 1
ATOM 708 O O . LEU A 1 85 ? 15.879 0.293 -32.638 1.00 74.81 85 LEU A O 1
ATOM 712 N N . SER A 1 86 ? 16.045 1.160 -34.722 1.00 73.44 86 SER A N 1
ATOM 713 C CA . SER A 1 86 ? 15.418 2.458 -34.430 1.00 73.44 86 SER A CA 1
ATOM 714 C C . SER A 1 86 ? 14.016 2.284 -33.841 1.00 73.44 86 SER A C 1
ATOM 716 O O . SER A 1 86 ? 13.714 2.840 -32.786 1.00 73.44 86 SER A O 1
ATOM 718 N N . ASN A 1 87 ? 13.190 1.427 -34.447 1.00 72.50 87 ASN A N 1
ATOM 719 C CA . ASN A 1 87 ? 11.838 1.147 -33.960 1.00 72.50 87 ASN A CA 1
ATOM 720 C C . ASN A 1 87 ? 11.836 0.489 -32.564 1.00 72.50 87 ASN A C 1
ATOM 722 O O . ASN A 1 87 ? 10.952 0.759 -31.748 1.00 72.50 87 ASN A O 1
ATOM 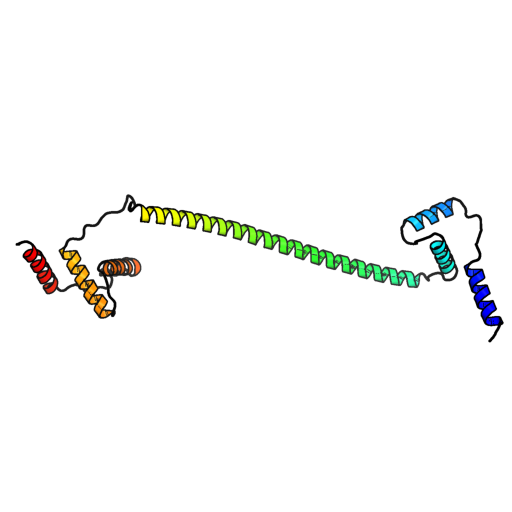726 N N . SER A 1 88 ? 12.828 -0.354 -32.249 1.00 69.00 88 SER A N 1
ATOM 727 C CA . SER A 1 88 ? 12.951 -0.962 -30.913 1.00 69.00 88 SER A CA 1
ATOM 728 C C . SER A 1 88 ? 13.383 0.043 -29.833 1.00 69.00 88 SER A C 1
ATOM 730 O O . SER A 1 88 ? 12.922 -0.032 -28.688 1.00 69.00 88 SER A O 1
ATOM 732 N N . VAL A 1 89 ? 14.229 1.014 -30.197 1.00 68.62 89 VAL A N 1
ATOM 733 C CA . VAL A 1 89 ? 14.690 2.087 -29.302 1.00 68.62 89 VAL A CA 1
ATOM 734 C C . VAL A 1 89 ? 13.533 3.028 -28.960 1.00 68.62 89 VAL A C 1
ATOM 736 O O . VAL A 1 89 ? 13.334 3.368 -27.793 1.00 68.62 89 VAL A O 1
ATOM 739 N N . ASP A 1 90 ? 12.695 3.365 -29.939 1.00 65.44 90 ASP A N 1
ATOM 740 C CA . ASP A 1 90 ? 11.502 4.184 -29.705 1.00 65.44 90 ASP A CA 1
ATOM 741 C C . ASP A 1 90 ? 10.480 3.465 -28.801 1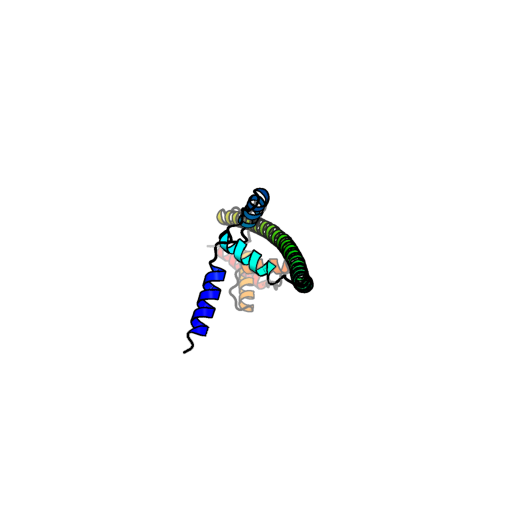.00 65.44 90 ASP A C 1
ATOM 743 O O . ASP A 1 90 ? 9.928 4.061 -27.868 1.00 65.44 90 ASP A O 1
ATOM 747 N N . GLY A 1 91 ? 10.285 2.155 -28.995 1.00 66.56 91 GLY A N 1
ATOM 748 C CA . GLY A 1 91 ? 9.416 1.339 -28.139 1.00 66.56 91 GLY A CA 1
ATOM 749 C C . GLY A 1 91 ? 9.915 1.209 -26.691 1.00 66.56 91 GLY A C 1
ATOM 750 O O . GLY A 1 91 ? 9.125 1.266 -25.740 1.00 66.56 91 GLY A O 1
ATOM 751 N N . THR A 1 92 ? 11.229 1.088 -26.490 1.00 67.88 92 THR A N 1
ATOM 752 C CA . THR A 1 92 ? 11.831 1.040 -25.145 1.00 67.88 92 THR A CA 1
ATOM 753 C C . THR A 1 92 ? 11.808 2.403 -24.455 1.00 67.88 92 THR A C 1
ATOM 755 O O . THR A 1 92 ? 11.513 2.459 -23.261 1.00 67.88 92 THR A O 1
ATOM 758 N N . SER A 1 93 ? 11.991 3.502 -25.192 1.00 67.81 93 SER A N 1
ATOM 759 C CA . SER A 1 93 ? 11.875 4.876 -24.681 1.00 67.81 93 SER A CA 1
ATOM 760 C C . SER A 1 93 ? 10.474 5.184 -24.131 1.00 67.81 93 SER A C 1
ATOM 762 O O . SER A 1 93 ? 10.326 5.665 -23.002 1.00 67.81 93 SER A O 1
ATOM 764 N N . GLY A 1 94 ? 9.420 4.809 -24.867 1.00 68.25 94 GLY A N 1
ATOM 765 C CA . GLY A 1 94 ? 8.038 4.969 -24.399 1.00 68.25 94 GLY A CA 1
ATOM 766 C C . GLY A 1 94 ? 7.717 4.129 -23.156 1.00 68.25 94 GLY A C 1
ATOM 767 O O . GLY A 1 94 ? 6.964 4.559 -22.281 1.00 68.25 94 GLY A O 1
ATOM 768 N N . THR A 1 95 ? 8.319 2.944 -23.050 1.00 70.12 95 THR A N 1
ATOM 769 C CA . THR A 1 95 ? 8.147 2.052 -21.895 1.00 70.12 95 THR A CA 1
ATOM 770 C C . THR A 1 95 ? 8.880 2.589 -20.662 1.00 70.12 95 THR A C 1
ATOM 772 O O . THR A 1 95 ? 8.315 2.606 -19.569 1.00 70.12 95 THR A O 1
ATOM 775 N N . LEU A 1 96 ? 10.100 3.108 -20.835 1.00 73.25 96 LEU A N 1
ATOM 776 C CA . LEU A 1 96 ? 10.893 3.718 -19.766 1.00 73.25 96 LEU A CA 1
ATOM 777 C C . LEU A 1 96 ? 10.169 4.915 -19.137 1.00 73.25 96 LEU A C 1
ATOM 779 O O . LEU A 1 96 ? 10.111 5.030 -17.913 1.00 73.25 96 LEU A O 1
ATOM 783 N N . LYS A 1 97 ? 9.554 5.762 -19.970 1.00 74.31 97 LYS A N 1
ATOM 784 C CA . LYS A 1 97 ? 8.794 6.929 -19.513 1.00 74.31 97 LYS A CA 1
ATOM 785 C C . LYS A 1 97 ? 7.596 6.538 -18.641 1.00 74.31 97 LYS A C 1
ATOM 787 O O . LYS A 1 97 ? 7.399 7.118 -17.579 1.00 74.31 97 LYS A O 1
ATOM 792 N N . LYS A 1 98 ? 6.853 5.492 -19.025 1.00 74.81 98 LYS A N 1
ATOM 793 C CA . LYS A 1 98 ? 5.743 4.960 -18.209 1.00 74.81 98 LYS A CA 1
ATOM 794 C C . LYS A 1 98 ? 6.216 4.431 -16.853 1.00 74.81 98 LYS A C 1
ATOM 796 O O . LYS A 1 98 ? 5.547 4.649 -15.847 1.00 74.81 98 LYS A O 1
ATOM 801 N N . TYR A 1 99 ? 7.363 3.752 -16.810 1.00 76.44 99 TYR A N 1
ATOM 802 C CA . TYR A 1 99 ? 7.937 3.285 -15.545 1.00 76.44 99 TYR A CA 1
ATOM 803 C C . TYR A 1 99 ? 8.399 4.439 -14.649 1.00 76.44 99 TYR A C 1
ATOM 805 O O . TYR A 1 99 ? 8.224 4.359 -13.436 1.00 76.44 99 TYR A O 1
ATOM 813 N N . GLN A 1 100 ? 8.948 5.512 -1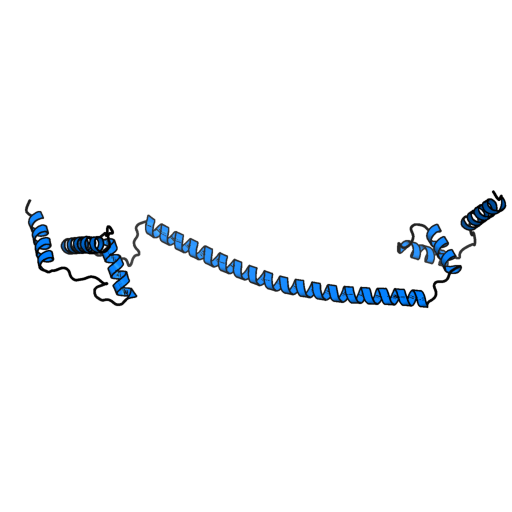5.223 1.00 78.50 100 GLN A N 1
ATOM 814 C CA . GLN A 1 100 ? 9.323 6.714 -14.472 1.00 78.50 100 GLN A CA 1
ATOM 815 C C . GLN A 1 100 ? 8.097 7.402 -13.860 1.00 78.50 100 GLN A C 1
ATOM 817 O O . GLN A 1 100 ? 8.072 7.604 -12.649 1.00 78.50 100 GLN A O 1
ATOM 822 N N . GLU A 1 101 ? 7.051 7.652 -14.654 1.00 81.00 101 GLU A N 1
ATOM 823 C CA . GLU A 1 101 ? 5.791 8.245 -14.176 1.00 81.00 101 GLU A CA 1
ATOM 824 C C . GLU A 1 101 ? 5.142 7.381 -13.075 1.00 81.00 101 GLU A C 1
ATOM 826 O O . GLU A 1 101 ? 4.691 7.891 -12.048 1.00 81.00 101 GLU A O 1
ATOM 831 N N . SER A 1 102 ? 5.160 6.052 -13.238 1.00 83.50 102 SER A N 1
ATOM 832 C CA . SER A 1 102 ? 4.664 5.124 -12.215 1.00 83.50 102 SER A CA 1
ATOM 833 C C . SER A 1 102 ? 5.496 5.162 -10.929 1.00 83.50 102 SER A C 1
ATOM 835 O O . SER A 1 102 ? 4.928 5.090 -9.841 1.00 83.50 102 SER A O 1
ATOM 837 N N . ASN A 1 103 ? 6.824 5.263 -11.020 1.00 82.12 103 ASN A N 1
ATOM 838 C CA . ASN A 1 103 ? 7.693 5.331 -9.842 1.00 82.12 103 ASN A CA 1
ATOM 839 C C . ASN A 1 103 ? 7.530 6.647 -9.079 1.00 82.12 103 ASN A C 1
ATOM 841 O O . ASN A 1 103 ? 7.568 6.646 -7.848 1.00 82.12 103 ASN A O 1
ATOM 845 N N . GLU A 1 104 ? 7.337 7.760 -9.783 1.00 87.12 104 GLU A N 1
ATOM 846 C CA . GLU A 1 104 ? 7.055 9.057 -9.164 1.00 87.12 104 GLU A CA 1
ATOM 847 C C . GLU A 1 104 ? 5.729 9.020 -8.397 1.00 87.12 104 GLU A C 1
ATOM 849 O O . GLU A 1 104 ? 5.686 9.427 -7.234 1.00 87.12 104 GLU A O 1
ATOM 854 N N . ALA A 1 105 ? 4.680 8.437 -8.989 1.00 86.00 105 ALA A N 1
ATOM 855 C CA . ALA A 1 105 ? 3.390 8.251 -8.325 1.00 86.00 105 ALA A CA 1
ATOM 856 C C . ALA A 1 105 ? 3.503 7.377 -7.061 1.00 86.00 105 ALA A C 1
ATOM 858 O O . ALA A 1 105 ? 3.027 7.771 -5.996 1.00 86.00 105 ALA A O 1
ATOM 859 N N . ILE A 1 106 ? 4.200 6.236 -7.148 1.00 84.06 106 ILE A N 1
ATOM 860 C CA . ILE A 1 106 ? 4.436 5.338 -6.001 1.00 84.06 106 ILE A CA 1
ATOM 861 C C . ILE A 1 106 ? 5.243 6.048 -4.905 1.00 84.06 106 ILE A C 1
ATOM 863 O O . ILE A 1 106 ? 4.967 5.894 -3.715 1.00 84.06 106 ILE A O 1
ATOM 867 N N . THR A 1 107 ? 6.239 6.849 -5.286 1.00 87.12 107 THR A N 1
ATOM 868 C CA . THR A 1 107 ? 7.062 7.599 -4.327 1.00 87.12 107 THR A CA 1
ATOM 869 C C . THR A 1 107 ? 6.237 8.666 -3.606 1.00 87.12 107 THR A C 1
ATOM 871 O O . THR A 1 107 ? 6.367 8.822 -2.391 1.00 87.12 107 THR A O 1
ATOM 874 N N . ALA A 1 108 ? 5.353 9.365 -4.323 1.00 89.69 108 ALA A N 1
ATOM 875 C CA . ALA A 1 108 ? 4.440 10.340 -3.736 1.00 89.6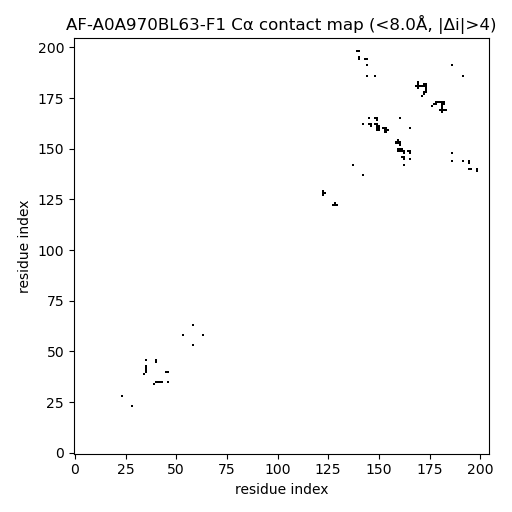9 108 ALA A CA 1
ATOM 876 C C . ALA A 1 108 ? 3.456 9.684 -2.751 1.00 89.69 108 ALA A C 1
ATOM 878 O O . ALA A 1 108 ? 3.282 10.179 -1.636 1.00 89.69 108 ALA A O 1
ATOM 879 N N . GLU A 1 109 ? 2.869 8.541 -3.119 1.00 87.81 109 GLU A N 1
ATOM 880 C CA . GLU A 1 109 ? 1.971 7.777 -2.246 1.00 87.81 109 GLU A CA 1
ATOM 881 C C . GLU A 1 109 ? 2.689 7.281 -0.983 1.00 87.81 109 GLU A C 1
ATOM 883 O O . GLU A 1 109 ? 2.193 7.458 0.131 1.00 87.81 109 GLU A O 1
ATOM 888 N N . ARG A 1 110 ? 3.909 6.748 -1.130 1.00 89.12 110 ARG A N 1
ATOM 889 C CA . ARG A 1 110 ? 4.745 6.327 0.002 1.00 89.12 110 ARG A CA 1
ATOM 890 C C . ARG A 1 110 ? 5.008 7.478 0.975 1.00 89.12 110 ARG A C 1
ATOM 892 O O . ARG A 1 110 ? 4.916 7.277 2.184 1.00 89.12 110 ARG A O 1
ATOM 899 N N . ASN A 1 111 ? 5.354 8.661 0.468 1.00 90.75 111 ASN A N 1
ATOM 900 C CA . ASN A 1 111 ? 5.625 9.825 1.312 1.00 90.75 111 ASN A CA 1
ATOM 901 C C . ASN A 1 111 ? 4.373 10.264 2.077 1.00 90.75 111 ASN A C 1
ATOM 903 O O . ASN A 1 111 ? 4.459 10.520 3.275 1.00 90.75 111 ASN A O 1
ATOM 907 N N . LYS A 1 112 ? 3.208 10.257 1.419 1.00 92.06 112 LYS A N 1
ATOM 908 C CA . LYS A 1 112 ? 1.927 10.565 2.062 1.00 92.06 112 LYS A CA 1
ATOM 909 C C . LYS A 1 112 ? 1.609 9.588 3.199 1.00 92.06 112 LYS A C 1
ATOM 911 O O . LYS A 1 112 ? 1.276 10.016 4.298 1.00 92.06 112 LYS A O 1
ATOM 916 N N . LEU A 1 113 ? 1.774 8.285 2.964 1.00 88.38 113 LEU A N 1
ATOM 917 C CA . LEU A 1 113 ? 1.546 7.260 3.988 1.00 88.38 113 LEU A CA 1
ATOM 918 C C . LEU A 1 113 ? 2.533 7.365 5.158 1.00 88.38 113 LEU A C 1
ATOM 920 O O . LEU A 1 113 ? 2.155 7.119 6.301 1.00 88.38 113 LEU A O 1
ATOM 924 N N . LEU A 1 114 ? 3.794 7.727 4.898 1.00 89.88 114 LEU A N 1
ATOM 925 C CA . LEU A 1 114 ? 4.776 7.973 5.959 1.00 89.88 114 LEU A CA 1
ATOM 926 C C . LEU A 1 114 ? 4.373 9.161 6.835 1.00 89.88 114 LEU A C 1
ATOM 928 O O . LEU A 1 114 ? 4.496 9.079 8.055 1.00 89.88 114 LEU A O 1
ATOM 932 N N . GLU A 1 115 ? 3.869 10.232 6.228 1.00 90.94 115 GLU A N 1
ATOM 933 C CA . GLU A 1 115 ? 3.400 11.413 6.947 1.00 90.94 115 GLU A CA 1
ATOM 934 C C . GLU A 1 115 ? 2.143 11.116 7.778 1.00 90.94 115 GLU A C 1
ATOM 936 O O . GLU A 1 115 ? 2.109 11.437 8.965 1.00 90.94 115 GLU A O 1
ATOM 941 N N . GLU A 1 116 ? 1.166 10.395 7.218 1.00 85.88 116 GLU A N 1
ATOM 942 C CA . GLU A 1 116 ? 0.001 9.902 7.969 1.00 85.88 116 GLU A CA 1
ATOM 943 C C . GLU A 1 116 ? 0.424 8.996 9.138 1.00 85.88 116 GLU A C 1
ATOM 945 O O . GLU A 1 116 ? -0.092 9.119 10.250 1.00 85.88 116 GLU A O 1
ATOM 950 N N . ASN A 1 117 ? 1.408 8.112 8.935 1.00 84.81 117 ASN A N 1
ATOM 951 C CA . ASN A 1 117 ? 1.908 7.241 9.999 1.00 84.81 117 ASN A CA 1
ATOM 952 C C . ASN A 1 117 ? 2.598 8.029 11.120 1.00 84.81 117 ASN A C 1
ATOM 954 O O . ASN A 1 117 ? 2.429 7.693 12.292 1.00 84.81 117 ASN A O 1
ATOM 958 N N . LEU A 1 118 ? 3.358 9.072 10.777 1.00 84.56 118 LEU A N 1
ATOM 959 C CA . LEU A 1 118 ? 3.990 9.960 11.753 1.00 84.56 118 LEU A CA 1
ATOM 960 C C . LEU A 1 118 ? 2.941 10.723 12.567 1.00 84.56 118 LEU A C 1
ATOM 962 O O . LEU A 1 118 ? 3.027 10.723 13.792 1.00 84.56 118 LEU A O 1
ATOM 966 N N . GLN A 1 119 ? 1.917 11.278 11.915 1.00 82.00 119 GLN A N 1
ATOM 967 C CA . GLN A 1 119 ? 0.811 11.963 12.595 1.00 82.00 119 GLN A CA 1
ATOM 968 C C . GLN A 1 119 ? 0.053 11.022 13.541 1.00 82.00 119 GLN A C 1
ATOM 970 O O . GLN A 1 119 ? -0.248 11.384 14.680 1.00 82.00 119 GLN A O 1
ATOM 975 N N . LEU A 1 120 ? -0.208 9.785 13.109 1.00 79.06 120 LEU A N 1
ATOM 976 C CA . LEU A 1 120 ? -0.840 8.773 13.955 1.00 79.06 120 LEU A CA 1
ATOM 977 C C . LEU A 1 120 ? 0.043 8.404 15.152 1.00 79.06 120 LEU A C 1
ATOM 979 O O . LEU A 1 120 ? -0.454 8.350 16.276 1.00 79.06 120 LEU A O 1
ATOM 983 N N . ARG A 1 121 ? 1.350 8.205 14.954 1.00 78.44 121 ARG A N 1
ATOM 984 C CA . ARG A 1 121 ? 2.292 7.926 16.052 1.00 78.44 121 ARG A CA 1
ATOM 985 C C . ARG A 1 121 ? 2.354 9.068 17.059 1.00 78.44 121 ARG A C 1
ATOM 987 O O . ARG A 1 121 ? 2.277 8.805 18.254 1.00 78.44 121 ARG A O 1
ATOM 994 N N . GLU A 1 122 ? 2.415 10.311 16.593 1.00 77.69 122 GLU A N 1
ATOM 995 C CA . GLU A 1 122 ? 2.409 11.492 17.459 1.00 77.69 122 GLU A CA 1
ATOM 996 C C . GLU A 1 122 ? 1.090 11.607 18.244 1.00 77.69 122 GLU A C 1
ATOM 998 O O . GLU A 1 122 ? 1.100 11.898 19.443 1.00 77.69 122 GLU A O 1
ATOM 1003 N N . SER A 1 123 ? -0.051 11.293 17.617 1.00 67.50 123 SER A N 1
ATOM 1004 C CA . SER A 1 123 ? -1.355 11.259 18.300 1.00 67.50 123 SER A CA 1
ATOM 1005 C C . SER A 1 123 ? -1.435 10.178 19.389 1.00 67.50 123 SER A C 1
ATOM 1007 O O . SER A 1 123 ? -2.018 10.411 20.450 1.00 67.50 123 SER A O 1
ATOM 1009 N N . ILE A 1 124 ? -0.793 9.024 19.168 1.00 70.62 124 ILE A N 1
ATOM 1010 C CA . ILE A 1 124 ? -0.725 7.922 20.136 1.00 70.62 124 ILE A CA 1
ATOM 1011 C C . ILE A 1 124 ? 0.223 8.279 21.291 1.00 70.62 124 ILE A C 1
ATOM 1013 O O . ILE A 1 124 ? -0.157 8.144 22.453 1.00 70.62 124 ILE A O 1
ATOM 1017 N N . GLU A 1 125 ? 1.435 8.768 21.000 1.00 67.44 125 GLU A N 1
ATOM 1018 C CA . GLU A 1 125 ? 2.446 9.098 22.020 1.00 67.44 125 GLU A CA 1
ATOM 1019 C C . GLU A 1 125 ? 2.025 10.265 22.916 1.00 67.44 125 GLU A C 1
ATOM 1021 O O . GLU A 1 125 ? 2.282 10.252 24.119 1.00 67.44 125 GLU A O 1
ATOM 1026 N N . THR A 1 126 ? 1.343 11.270 22.364 1.00 65.56 126 THR A N 1
ATOM 1027 C CA . THR A 1 126 ? 0.932 12.448 23.142 1.00 65.56 126 THR A CA 1
ATOM 1028 C C . THR A 1 126 ? -0.347 12.235 23.950 1.00 65.56 126 THR A C 1
ATOM 1030 O O . THR A 1 126 ? -0.707 13.116 24.733 1.00 65.56 126 THR A O 1
ATOM 1033 N N . SER A 1 127 ? -1.048 11.100 23.781 1.00 58.50 127 SER A N 1
ATOM 1034 C CA . SER A 1 127 ? -2.363 10.815 24.392 1.00 58.50 127 SER A CA 1
ATOM 1035 C C . SER A 1 127 ? -3.402 11.931 24.196 1.00 58.50 127 SER A C 1
ATOM 1037 O O . SER A 1 127 ? -4.438 11.959 24.866 1.00 58.50 127 SER A O 1
ATOM 1039 N N . LYS A 1 128 ? -3.148 12.871 23.277 1.00 59.00 128 LYS A N 1
ATOM 1040 C CA . LYS A 1 128 ? -4.105 13.891 22.876 1.00 59.00 128 LYS A CA 1
ATOM 1041 C C . LYS A 1 128 ? -5.063 13.212 21.923 1.00 59.00 128 LYS A C 1
ATOM 1043 O O . LYS A 1 128 ? -4.874 13.214 20.710 1.00 59.00 128 LYS A O 1
ATOM 1048 N N . LEU A 1 129 ? -6.081 12.598 22.516 1.00 56.84 129 LEU A N 1
ATOM 1049 C CA . LEU A 1 129 ? -7.265 12.173 21.793 1.00 56.84 129 LEU A CA 1
ATOM 1050 C C . LEU A 1 129 ? -7.717 13.335 20.883 1.00 56.84 129 LEU A C 1
ATOM 1052 O O . LEU A 1 129 ? -7.642 14.492 21.316 1.00 56.84 129 LEU A O 1
ATOM 1056 N N . PRO A 1 130 ? -8.146 13.063 19.635 1.00 63.16 130 PRO A N 1
ATOM 1057 C CA . PRO A 1 130 ? -8.665 14.084 18.732 1.00 63.16 130 PRO A CA 1
ATOM 1058 C C . PRO A 1 130 ? -9.630 15.038 19.453 1.00 63.16 130 PRO A C 1
ATOM 1060 O O . PRO A 1 130 ? -10.357 14.583 20.338 1.00 63.16 130 PRO A O 1
ATOM 1063 N N . PRO A 1 131 ? -9.684 16.331 19.096 1.00 59.09 131 PRO A N 1
ATOM 1064 C CA . PRO A 1 131 ? -10.523 17.312 19.792 1.00 59.09 131 PRO A CA 1
ATOM 1065 C C . PRO A 1 131 ? -12.015 16.933 19.834 1.00 59.09 131 PRO A C 1
ATOM 1067 O O . PRO A 1 131 ? -12.714 17.335 20.759 1.00 59.09 131 PRO A O 1
ATOM 1070 N N . ASP A 1 132 ? -12.477 16.096 18.901 1.00 63.53 132 ASP A N 1
ATOM 1071 C CA . ASP A 1 132 ? -13.850 15.576 18.851 1.00 63.53 132 ASP A CA 1
ATOM 1072 C C . ASP A 1 132 ? -14.073 14.311 19.706 1.00 63.53 132 ASP A C 1
ATOM 1074 O O . ASP A 1 132 ? -15.163 13.728 19.717 1.00 63.53 132 ASP A O 1
ATOM 1078 N N . THR A 1 133 ? -13.059 13.852 20.439 1.00 59.31 133 THR A N 1
ATOM 1079 C CA . THR A 1 133 ? -13.154 12.620 21.225 1.00 59.31 133 THR A CA 1
ATOM 1080 C C . THR A 1 133 ? -13.949 12.861 22.493 1.00 59.31 133 THR A C 1
ATOM 1082 O O . THR A 1 133 ? -13.551 13.614 23.380 1.00 59.31 133 THR A O 1
ATOM 1085 N N . HIS A 1 134 ? -15.072 12.164 22.603 1.00 62.47 134 HIS A N 1
ATOM 1086 C CA . HIS A 1 134 ? -15.896 12.184 23.797 1.00 62.47 134 HIS A CA 1
ATOM 1087 C C . HIS A 1 134 ? -15.483 11.031 24.709 1.00 62.47 134 HIS A C 1
ATOM 1089 O O . HIS A 1 134 ? -15.625 9.861 24.355 1.00 62.47 134 HIS A O 1
ATOM 1095 N N . ALA A 1 135 ? -14.976 11.357 25.898 1.00 65.00 135 ALA A N 1
ATOM 1096 C CA . ALA A 1 135 ? -14.734 10.360 26.930 1.00 65.00 135 ALA A CA 1
ATOM 1097 C C . ALA A 1 135 ? -16.082 9.873 27.485 1.00 65.00 135 ALA A C 1
ATOM 1099 O O . ALA A 1 135 ? -16.780 10.604 28.188 1.00 65.00 135 ALA A O 1
ATOM 1100 N N . ILE A 1 136 ? -16.458 8.634 27.165 1.00 71.06 136 ILE A N 1
ATOM 1101 C CA . ILE A 1 136 ? -17.659 8.002 27.715 1.00 71.06 136 ILE A CA 1
ATOM 1102 C C . ILE A 1 136 ? -17.278 7.368 29.050 1.00 71.06 136 ILE A C 1
ATOM 1104 O O . ILE A 1 136 ? -16.559 6.370 29.097 1.00 71.06 136 ILE A O 1
ATOM 1108 N N . LYS A 1 137 ? -17.764 7.941 30.153 1.00 77.06 137 LYS A N 1
ATOM 1109 C CA . LYS A 1 137 ? -17.641 7.309 31.467 1.00 77.06 137 LYS A CA 1
ATOM 1110 C C . LYS A 1 137 ? -18.622 6.140 31.535 1.00 77.06 137 LYS A C 1
ATOM 1112 O O . LYS A 1 137 ? -19.830 6.344 31.490 1.00 77.06 137 LYS A O 1
ATOM 1117 N N . ILE A 1 138 ? -18.097 4.922 31.624 1.00 81.31 138 ILE A N 1
ATOM 1118 C CA . ILE A 1 138 ? -18.909 3.715 31.785 1.00 81.31 138 ILE A CA 1
ATOM 1119 C C . ILE A 1 138 ? -19.280 3.585 33.263 1.00 81.31 138 ILE A C 1
ATOM 1121 O O . ILE A 1 138 ? -18.401 3.554 34.125 1.00 81.31 138 ILE A O 1
ATOM 1125 N N . ASP A 1 139 ? -20.578 3.514 33.555 1.00 86.50 139 ASP A N 1
ATOM 1126 C CA . ASP A 1 139 ? -21.056 3.280 34.919 1.00 86.50 139 ASP A CA 1
ATOM 1127 C C . ASP A 1 139 ? -20.533 1.941 35.474 1.00 86.50 139 ASP A C 1
ATOM 1129 O O . ASP A 1 139 ? -20.449 0.964 34.722 1.00 86.50 139 ASP A O 1
ATOM 1133 N N . PRO A 1 140 ? -20.258 1.833 36.790 1.00 89.94 140 PRO A N 1
ATOM 1134 C CA . PRO A 1 140 ? -19.744 0.602 37.398 1.00 89.94 140 PRO A CA 1
ATOM 1135 C C . PRO A 1 140 ? -20.598 -0.638 37.100 1.00 89.94 140 PRO A C 1
ATOM 1137 O O . PRO A 1 140 ? -20.068 -1.699 36.781 1.00 89.94 140 PRO A O 1
ATOM 1140 N N . LEU A 1 141 ? -21.928 -0.492 37.105 1.00 91.44 141 LEU A N 1
ATOM 1141 C CA . LEU A 1 141 ? -22.843 -1.580 36.751 1.00 91.44 141 LEU A CA 1
ATOM 1142 C C . LEU A 1 141 ? -22.665 -2.038 35.299 1.00 91.44 141 LEU A C 1
ATOM 1144 O O . LEU A 1 141 ? -22.658 -3.236 35.027 1.00 91.44 141 LEU A O 1
ATOM 1148 N N . ASN A 1 142 ? -22.490 -1.099 34.369 1.00 90.62 142 ASN A N 1
ATOM 1149 C CA . ASN A 1 142 ? -22.271 -1.424 32.962 1.00 90.62 142 ASN A CA 1
ATOM 1150 C C . ASN A 1 142 ? -20.923 -2.126 32.763 1.00 90.62 142 ASN A C 1
ATOM 1152 O O . ASN A 1 142 ? -20.829 -3.034 31.941 1.00 90.62 142 ASN A O 1
ATOM 1156 N N . MET A 1 143 ? -19.905 -1.771 33.551 1.00 92.12 143 MET A N 1
ATOM 1157 C CA . MET A 1 143 ? -18.620 -2.470 33.539 1.00 92.12 143 MET A CA 1
ATOM 1158 C C . MET A 1 143 ? -18.752 -3.927 34.012 1.00 92.12 143 MET A C 1
ATOM 1160 O O . MET A 1 143 ? -18.216 -4.830 33.372 1.00 92.12 143 MET A O 1
ATOM 1164 N N . GLU A 1 144 ? -19.518 -4.189 35.074 1.00 92.69 144 GLU A N 1
ATOM 1165 C CA . GLU A 1 144 ? -19.787 -5.562 35.534 1.00 92.69 144 GLU A CA 1
ATOM 1166 C C . GLU A 1 144 ? -20.595 -6.376 34.515 1.00 92.69 144 GLU A C 1
ATOM 1168 O O . GLU A 1 144 ? -20.302 -7.549 34.264 1.00 92.69 144 GLU A O 1
ATOM 1173 N N . ILE A 1 145 ? -21.558 -5.738 33.844 1.00 93.12 145 ILE A N 1
ATOM 1174 C CA . ILE A 1 145 ? -22.294 -6.355 32.735 1.00 93.12 145 ILE A CA 1
ATOM 1175 C C . ILE A 1 145 ? -21.331 -6.736 31.600 1.00 93.12 145 ILE A C 1
ATOM 1177 O O . ILE A 1 145 ? -21.400 -7.861 31.099 1.00 93.12 145 ILE A O 1
ATOM 1181 N N . LEU A 1 146 ? -20.407 -5.849 31.215 1.00 93.50 146 LEU A N 1
ATOM 1182 C CA . LEU A 1 146 ? -19.414 -6.129 30.174 1.00 93.50 146 LEU A CA 1
ATOM 1183 C C . LEU A 1 146 ? -18.484 -7.281 30.564 1.00 93.50 146 LEU A C 1
ATOM 1185 O O . LEU A 1 146 ? -18.294 -8.195 29.764 1.00 93.50 146 LEU A O 1
ATOM 1189 N N . LYS A 1 147 ? -17.971 -7.304 31.801 1.00 94.19 147 LYS A N 1
ATOM 1190 C CA . LYS A 1 147 ? -17.156 -8.419 32.320 1.00 94.19 147 LYS A CA 1
ATOM 1191 C C . LYS A 1 147 ? -17.912 -9.746 32.292 1.00 94.19 147 LYS A C 1
ATOM 1193 O O . LYS A 1 147 ? -17.340 -10.789 31.969 1.00 94.19 147 LYS A O 1
ATOM 1198 N N . TYR A 1 148 ? -19.202 -9.734 32.620 1.00 94.31 148 TYR A N 1
ATOM 1199 C CA . TYR A 1 148 ? -20.037 -10.930 32.547 1.00 94.31 148 TYR A CA 1
ATOM 1200 C C . TYR A 1 148 ? -20.196 -11.431 31.109 1.00 94.31 148 TYR A C 1
ATOM 1202 O O . TYR A 1 148 ? -20.048 -12.630 30.856 1.00 94.31 148 TYR A O 1
ATOM 1210 N N . VAL A 1 149 ? -20.474 -10.528 30.162 1.00 93.81 149 VAL A N 1
ATOM 1211 C CA . VAL A 1 149 ? -20.581 -10.878 28.739 1.00 93.81 149 VAL A CA 1
ATOM 1212 C C . VAL A 1 149 ? -19.244 -11.401 28.219 1.00 93.81 149 VAL A C 1
ATOM 1214 O O . VAL A 1 149 ? -19.228 -12.466 27.609 1.00 93.81 149 VAL A O 1
ATOM 1217 N N . ALA A 1 150 ? -18.132 -10.739 28.539 1.00 94.69 150 ALA A N 1
ATOM 1218 C CA . ALA A 1 150 ? -16.789 -11.158 28.145 1.00 94.69 150 ALA A CA 1
ATOM 1219 C C . ALA A 1 150 ? -16.489 -12.587 28.620 1.00 94.69 150 ALA A C 1
ATOM 1221 O O . ALA A 1 150 ? -16.150 -13.455 27.822 1.00 94.69 150 ALA A O 1
ATOM 1222 N N . ASN A 1 151 ? -16.760 -12.888 29.892 1.00 94.12 151 ASN A N 1
ATOM 1223 C CA . ASN A 1 151 ? -16.604 -14.237 30.437 1.00 94.12 151 ASN A CA 1
ATOM 1224 C C . ASN A 1 151 ? -17.501 -15.277 29.751 1.00 94.12 151 ASN A C 1
ATOM 1226 O O . ASN A 1 151 ? -17.087 -16.417 29.534 1.00 94.12 151 ASN A O 1
ATOM 1230 N N . ARG A 1 152 ? -18.752 -14.924 29.437 1.00 93.12 152 ARG A N 1
ATOM 1231 C CA . ARG A 1 152 ? -19.697 -15.837 28.779 1.00 93.12 152 ARG A CA 1
ATOM 1232 C C . ARG A 1 152 ? -19.256 -16.158 27.351 1.00 93.12 152 ARG A C 1
ATOM 1234 O O . ARG A 1 152 ? -19.245 -17.327 26.970 1.00 93.12 152 ARG A O 1
ATOM 1241 N N . GLU A 1 153 ? -18.910 -15.135 26.579 1.00 91.94 153 GLU A N 1
ATOM 1242 C CA . GLU A 1 153 ? -18.498 -15.270 25.179 1.00 91.94 153 GLU A CA 1
ATOM 1243 C C . GLU A 1 153 ? -17.111 -15.905 25.067 1.00 91.94 153 GLU A C 1
ATOM 1245 O O . GLU A 1 153 ? -16.916 -16.802 24.248 1.00 91.94 153 GLU A O 1
ATOM 1250 N N . GLY A 1 154 ? -16.189 -15.541 25.960 1.00 91.00 154 GLY A N 1
ATOM 1251 C CA . GLY A 1 154 ? -14.874 -16.160 26.073 1.00 91.00 154 GLY A CA 1
ATOM 1252 C C . GLY A 1 154 ? -14.961 -17.661 26.356 1.00 91.00 154 GLY A C 1
ATOM 1253 O O . GLY A 1 154 ? -14.344 -18.465 25.658 1.00 91.00 154 GLY A O 1
ATOM 1254 N N . LYS A 1 155 ? -15.838 -18.085 27.281 1.00 92.19 155 LYS A N 1
ATOM 1255 C CA . LYS A 1 155 ? -16.115 -19.516 27.517 1.00 92.19 155 LYS A CA 1
ATOM 1256 C C . LYS A 1 155 ? -16.716 -20.214 26.300 1.00 92.19 155 LYS A C 1
ATOM 1258 O O . LYS A 1 155 ? -16.322 -21.334 25.994 1.00 92.19 155 LYS A O 1
ATOM 1263 N N . ALA A 1 156 ? -17.657 -19.574 25.604 1.00 90.75 156 ALA A N 1
ATOM 1264 C CA . ALA A 1 156 ? -18.275 -20.149 24.408 1.00 90.75 156 ALA A CA 1
ATOM 1265 C C . ALA A 1 156 ? -17.275 -20.320 23.249 1.00 90.75 156 ALA A C 1
ATOM 1267 O O . ALA A 1 156 ? -17.437 -21.222 22.428 1.00 90.75 156 ALA A O 1
ATOM 1268 N N . ARG A 1 157 ? -16.246 -19.467 23.190 1.00 88.19 157 ARG A N 1
ATOM 1269 C CA . ARG A 1 157 ? -15.234 -19.423 22.122 1.00 88.19 157 ARG A CA 1
ATOM 1270 C C . ARG A 1 157 ? -13.895 -20.048 22.513 1.00 88.19 157 ARG A C 1
ATOM 1272 O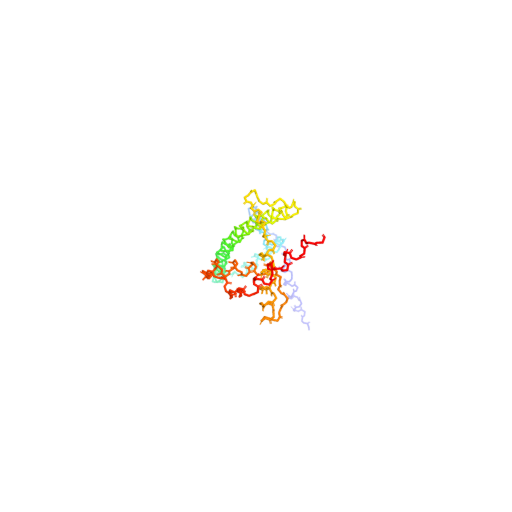 O . ARG A 1 157 ? -13.008 -20.132 21.670 1.00 88.19 157 ARG A O 1
ATOM 1279 N N . ASN A 1 158 ? -13.760 -20.497 23.760 1.00 91.00 158 ASN A N 1
ATOM 1280 C CA . ASN A 1 158 ? -12.518 -20.991 24.351 1.00 91.00 158 ASN A CA 1
ATOM 1281 C C . ASN A 1 158 ? -11.349 -19.992 24.220 1.00 91.00 158 ASN A C 1
ATOM 1283 O O . ASN A 1 158 ? -10.236 -20.357 23.845 1.00 91.00 158 ASN A O 1
ATOM 1287 N N . GLN A 1 159 ? -11.634 -18.718 24.487 1.00 90.56 159 GLN A N 1
ATOM 1288 C CA . GLN A 1 159 ? -10.689 -17.603 24.441 1.00 90.56 159 GLN A CA 1
ATOM 1289 C C . GLN A 1 159 ? -10.884 -16.719 25.673 1.00 90.56 159 GLN A C 1
ATOM 1291 O O . GLN A 1 159 ? -11.994 -16.605 26.190 1.00 90.56 159 GLN A O 1
ATOM 1296 N N . GLU A 1 160 ? -9.821 -16.075 26.141 1.00 90.69 160 GLU A N 1
ATOM 1297 C CA . GLU A 1 160 ? -9.940 -15.034 27.159 1.00 90.69 160 GLU A CA 1
ATOM 1298 C C . GLU A 1 160 ? -10.392 -13.745 26.472 1.00 90.69 160 GLU A C 1
ATOM 1300 O O . GLU A 1 160 ? -9.705 -13.244 25.590 1.00 90.69 160 GLU A O 1
ATOM 1305 N N . TRP A 1 161 ? -11.591 -13.278 26.810 1.00 93.75 161 TRP A N 1
ATOM 1306 C CA . TRP A 1 161 ? -12.167 -12.048 26.269 1.00 93.75 161 TRP A CA 1
ATOM 1307 C C . TRP A 1 161 ? -12.170 -10.981 27.354 1.00 93.75 161 TRP A C 1
ATOM 1309 O O . TRP A 1 161 ? -12.558 -11.263 28.494 1.00 93.75 161 TRP A O 1
ATOM 1319 N N . THR A 1 162 ? -11.808 -9.754 26.991 1.00 93.44 162 THR A N 1
ATOM 1320 C CA . THR A 1 162 ? -11.895 -8.588 27.875 1.00 93.44 162 THR A CA 1
ATOM 1321 C C . THR A 1 162 ? -13.156 -7.754 27.591 1.00 93.44 162 THR A C 1
ATOM 1323 O O . THR A 1 162 ? -13.821 -7.939 26.565 1.00 93.44 162 THR A O 1
ATOM 1326 N N . PRO A 1 163 ? -13.546 -6.827 28.490 1.00 92.56 163 PRO A N 1
ATOM 1327 C CA . PRO A 1 163 ? -14.606 -5.855 28.210 1.00 92.56 163 PRO A CA 1
ATOM 1328 C C . PRO A 1 163 ? -14.388 -5.067 26.908 1.00 92.56 163 PRO A C 1
ATOM 1330 O O . PRO A 1 163 ? -15.351 -4.786 26.195 1.00 92.56 163 PRO A O 1
ATOM 1333 N N . GLU A 1 164 ? -13.139 -4.744 26.569 1.00 91.00 164 GLU A N 1
ATOM 1334 C CA . GLU A 1 164 ? -12.774 -4.054 25.329 1.00 91.00 164 GLU A CA 1
ATOM 1335 C C . GLU A 1 164 ? -13.079 -4.909 24.094 1.00 91.00 164 GLU A C 1
ATOM 1337 O O . GLU A 1 164 ? -13.635 -4.397 23.120 1.00 91.00 164 GLU A O 1
ATOM 1342 N N . ASP A 1 165 ? -12.801 -6.215 24.144 1.00 91.25 165 ASP A N 1
ATOM 1343 C CA . ASP A 1 165 ? -13.128 -7.144 23.056 1.00 91.25 165 ASP A CA 1
ATOM 1344 C C . ASP A 1 165 ? -14.638 -7.211 22.806 1.00 91.25 165 ASP A C 1
ATOM 1346 O O . ASP A 1 165 ? -15.089 -7.221 21.659 1.00 91.25 165 ASP A O 1
ATOM 1350 N N . VAL A 1 166 ? -15.440 -7.195 23.878 1.00 90.50 166 VAL A N 1
ATOM 1351 C CA . VAL A 1 166 ? -16.907 -7.156 23.786 1.00 90.50 166 VAL A CA 1
ATOM 1352 C C . VAL A 1 166 ? -17.377 -5.878 23.093 1.00 90.50 166 VAL A C 1
ATOM 1354 O O . VAL A 1 166 ? -18.230 -5.946 22.206 1.00 90.50 166 VAL A O 1
ATOM 1357 N N . ILE A 1 167 ? -16.819 -4.720 23.462 1.00 89.69 167 ILE A N 1
ATOM 1358 C CA . ILE A 1 167 ? -17.156 -3.429 22.845 1.00 89.69 167 ILE A CA 1
ATOM 1359 C C . ILE A 1 167 ? -16.774 -3.434 21.362 1.00 89.69 167 ILE A C 1
ATOM 1361 O O . ILE A 1 167 ? -17.603 -3.099 20.515 1.00 89.69 167 ILE A O 1
ATOM 1365 N N . ASN A 1 168 ? -15.556 -3.863 21.031 1.00 89.50 168 ASN A N 1
ATOM 1366 C CA . ASN A 1 168 ? -15.079 -3.922 19.650 1.00 89.50 168 ASN A CA 1
ATOM 1367 C C . ASN A 1 168 ? -15.936 -4.858 18.795 1.00 89.50 168 ASN A C 1
ATOM 1369 O O . ASN A 1 168 ? -16.347 -4.493 17.691 1.00 89.50 168 ASN A O 1
ATOM 1373 N N . TYR A 1 169 ? -16.270 -6.037 19.319 1.00 90.44 169 TYR A N 1
ATOM 1374 C CA . TYR A 1 169 ? -17.139 -6.983 18.632 1.00 90.44 169 TYR A CA 1
ATOM 1375 C C . TYR A 1 169 ? -18.545 -6.411 18.418 1.00 90.44 169 TYR A C 1
ATOM 1377 O O . TYR A 1 169 ? -19.093 -6.544 17.322 1.00 90.44 169 TYR A O 1
ATOM 1385 N N . PHE A 1 170 ? -19.111 -5.735 19.427 1.00 89.44 170 PHE A N 1
ATOM 1386 C CA . PHE A 1 170 ? -20.401 -5.055 19.302 1.00 89.44 170 PHE A CA 1
ATOM 1387 C C . PHE A 1 170 ? -20.370 -4.013 18.185 1.00 89.44 170 PHE A C 1
ATOM 1389 O O . PHE A 1 170 ? -21.242 -4.027 17.321 1.00 89.44 170 PHE A O 1
ATOM 1396 N N . VAL A 1 171 ? -19.368 -3.126 18.185 1.00 86.94 171 VAL A N 1
ATOM 1397 C CA . VAL A 1 171 ? -19.210 -2.064 17.181 1.00 86.94 171 VAL A CA 1
ATOM 1398 C C . VAL A 1 171 ? -19.114 -2.680 15.788 1.00 86.94 171 VAL A C 1
ATOM 1400 O O . VAL A 1 171 ? -19.904 -2.339 14.910 1.00 86.94 171 VAL A O 1
ATOM 1403 N N . HIS A 1 172 ? -18.230 -3.656 15.601 1.00 86.44 172 HIS A N 1
ATOM 1404 C CA . HIS A 1 172 ? -18.059 -4.343 14.325 1.00 86.44 172 HIS A CA 1
ATOM 1405 C C . HIS A 1 172 ? -19.377 -4.971 13.834 1.00 86.44 172 HIS A C 1
ATOM 1407 O O . HIS A 1 172 ? -19.823 -4.707 12.719 1.00 86.44 172 HIS A O 1
ATOM 1413 N N . HIS A 1 173 ? -20.087 -5.719 14.683 1.00 87.62 173 HIS A N 1
ATOM 1414 C CA . HIS A 1 173 ? -21.364 -6.330 14.303 1.00 87.62 173 HIS A CA 1
ATOM 1415 C C . HIS A 1 173 ? -22.490 -5.316 14.067 1.00 87.62 173 HIS A C 1
ATOM 1417 O O . HIS A 1 173 ? -23.306 -5.500 13.159 1.00 87.62 173 HIS A O 1
ATOM 1423 N N . ARG A 1 174 ? -22.548 -4.249 14.865 1.00 85.38 174 ARG A N 1
ATOM 1424 C CA . ARG A 1 174 ? -23.589 -3.226 14.763 1.00 85.38 174 ARG A CA 1
ATOM 1425 C C . ARG A 1 174 ? -23.445 -2.411 13.486 1.00 85.38 174 ARG A C 1
ATOM 1427 O O . ARG A 1 174 ? -24.443 -2.205 12.797 1.00 85.38 174 ARG A O 1
ATOM 1434 N N . PHE A 1 175 ? -22.231 -1.957 13.184 1.00 82.44 175 PHE A N 1
ATOM 1435 C CA . PHE A 1 175 ? -21.969 -1.078 12.047 1.00 82.44 175 PHE A CA 1
ATOM 1436 C C . PHE A 1 175 ? -21.824 -1.841 10.732 1.00 82.44 175 PHE A C 1
ATOM 1438 O O . PHE A 1 175 ? -22.326 -1.368 9.717 1.00 82.44 175 PHE A O 1
ATOM 1445 N N . GLU A 1 176 ? -21.216 -3.028 10.730 1.00 82.56 176 GLU A N 1
ATOM 1446 C CA . GLU A 1 176 ? -21.011 -3.767 9.478 1.00 82.56 176 GLU A CA 1
ATOM 1447 C C . GLU A 1 176 ? -22.191 -4.660 9.105 1.00 82.56 176 GLU A C 1
ATOM 1449 O O . GLU A 1 176 ? -22.496 -4.820 7.925 1.00 82.56 176 GLU A O 1
ATOM 1454 N N . ARG A 1 177 ? -22.873 -5.255 10.094 1.00 81.38 177 ARG A N 1
ATOM 1455 C CA . ARG A 1 177 ? -23.960 -6.221 9.846 1.00 81.38 177 ARG A CA 1
ATOM 1456 C C . ARG A 1 177 ? -25.350 -5.675 10.155 1.00 81.38 177 ARG A C 1
ATOM 1458 O O . ARG A 1 177 ? -26.335 -6.368 9.918 1.00 81.38 177 ARG A O 1
ATOM 1465 N N . GLY A 1 178 ? -25.445 -4.460 10.695 1.00 82.31 178 GLY A N 1
ATOM 1466 C CA . GLY A 1 178 ? -26.714 -3.822 11.048 1.00 82.31 178 GLY A CA 1
ATOM 1467 C C . GLY A 1 178 ? -27.436 -4.456 12.243 1.00 82.31 178 GLY A C 1
ATOM 1468 O O . GLY A 1 178 ? -28.565 -4.064 12.542 1.00 82.31 178 GLY A O 1
ATOM 1469 N N . ASP A 1 179 ? -26.813 -5.400 12.955 1.00 84.31 179 ASP A N 1
ATOM 1470 C CA . ASP A 1 179 ? -27.429 -6.087 14.092 1.00 84.31 179 ASP A CA 1
ATOM 1471 C C . ASP A 1 179 ? -27.502 -5.155 15.307 1.00 84.31 179 ASP A C 1
ATOM 1473 O O . ASP A 1 179 ? -26.482 -4.731 15.847 1.00 84.31 179 ASP A O 1
ATOM 1477 N N . VAL A 1 180 ? -28.720 -4.830 15.743 1.00 79.75 180 VAL A N 1
ATOM 1478 C CA . VAL A 1 180 ? -28.985 -3.900 16.853 1.00 79.75 180 VAL A CA 1
ATOM 1479 C C . VAL A 1 180 ? -28.368 -4.384 18.165 1.00 79.75 180 VAL A C 1
ATOM 1481 O O . VAL A 1 180 ? -27.902 -3.563 18.950 1.00 79.75 180 VAL A O 1
ATOM 1484 N N . ASN A 1 181 ? -28.305 -5.700 18.377 1.00 76.62 181 ASN A N 1
ATOM 1485 C CA . ASN A 1 181 ? -27.761 -6.288 19.600 1.00 76.62 181 ASN A CA 1
ATOM 1486 C C . ASN A 1 181 ? -26.278 -6.673 19.461 1.00 76.62 181 ASN A C 1
ATOM 1488 O O . ASN A 1 181 ? -25.713 -7.274 20.376 1.00 76.62 181 ASN A O 1
ATOM 1492 N N . GLY A 1 182 ? -25.647 -6.356 18.322 1.00 77.56 182 GLY A N 1
ATOM 1493 C CA . GLY A 1 182 ? -24.230 -6.619 18.068 1.00 77.56 182 GLY A CA 1
ATOM 1494 C C . GLY A 1 182 ? -23.841 -8.096 18.184 1.00 77.56 182 GLY A C 1
ATO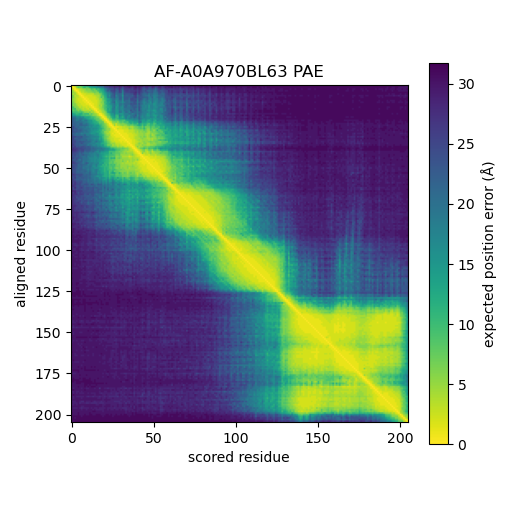M 1495 O O . GLY A 1 182 ? -22.732 -8.408 18.604 1.00 77.56 182 GLY A O 1
ATOM 1496 N N . GLY A 1 183 ? -24.752 -9.020 17.862 1.00 80.44 183 GLY A N 1
ATOM 1497 C CA . GLY A 1 183 ? -24.518 -10.460 17.939 1.00 80.44 183 GLY A CA 1
ATOM 1498 C C . GLY A 1 183 ? -24.563 -11.061 19.348 1.00 80.44 183 GLY A C 1
ATOM 1499 O O . GLY A 1 183 ? -24.321 -12.261 19.485 1.00 80.44 183 GLY A O 1
ATOM 1500 N N . PHE A 1 184 ? -24.883 -10.283 20.388 1.00 87.00 184 PHE A N 1
ATOM 1501 C CA . PHE A 1 184 ? -24.932 -10.772 21.766 1.00 87.00 184 PHE A CA 1
ATOM 1502 C C . PHE A 1 184 ? -26.345 -11.123 22.231 1.00 87.00 184 PHE A C 1
ATOM 1504 O O . PHE A 1 184 ? -27.327 -10.440 21.941 1.00 87.00 184 PHE A O 1
ATOM 1511 N N . LYS A 1 185 ? -26.443 -12.180 23.047 1.00 87.00 185 LYS A N 1
ATOM 1512 C CA . LYS A 1 185 ? -27.658 -12.469 23.821 1.00 87.00 185 LYS A CA 1
ATOM 1513 C C . LYS A 1 185 ? -27.738 -11.549 25.036 1.00 87.00 185 LYS A C 1
ATOM 1515 O O . LYS A 1 185 ? -26.730 -11.365 25.726 1.00 87.00 185 LYS A O 1
ATOM 1520 N N . SER A 1 186 ? -28.939 -11.063 25.342 1.00 86.75 186 SER A N 1
ATOM 1521 C CA . SER A 1 186 ? -29.218 -10.240 26.523 1.00 86.75 186 SER A CA 1
ATOM 1522 C C . SER A 1 186 ? -28.742 -10.904 27.819 1.00 86.75 186 SER A C 1
ATOM 1524 O O . SER A 1 186 ? -28.741 -12.133 27.949 1.00 86.75 186 SER A O 1
ATOM 1526 N N . VAL A 1 187 ? -28.323 -10.087 28.783 1.00 90.25 187 VAL A N 1
ATOM 1527 C CA . VAL A 1 187 ? -27.994 -10.554 30.134 1.00 90.25 187 VAL A CA 1
ATOM 1528 C C . VAL A 1 187 ? -29.299 -10.733 30.920 1.00 90.25 187 VAL A C 1
ATOM 1530 O O . VAL A 1 187 ? -30.127 -9.826 30.892 1.00 90.25 187 VAL A O 1
ATOM 1533 N N . PRO A 1 188 ? -29.522 -11.875 31.599 1.00 91.94 188 PRO A N 1
ATOM 1534 C CA . PRO A 1 188 ? -30.737 -12.085 32.384 1.00 91.94 188 PRO A CA 1
ATOM 1535 C C . PRO A 1 188 ? -30.881 -11.084 33.539 1.00 91.94 188 PRO A C 1
ATOM 1537 O O . PRO A 1 188 ? -29.912 -10.817 34.252 1.00 91.94 188 PRO A O 1
ATOM 1540 N N . ASP A 1 189 ? -32.108 -10.631 33.805 1.00 89.31 189 ASP A N 1
ATOM 1541 C CA . ASP A 1 189 ? -32.416 -9.682 34.889 1.00 89.31 189 ASP A CA 1
ATOM 1542 C C . ASP A 1 189 ? -31.985 -10.174 36.277 1.00 89.31 189 ASP A C 1
ATOM 1544 O O . ASP A 1 189 ? -31.636 -9.373 37.146 1.00 89.31 189 ASP A O 1
ATOM 1548 N N . SER A 1 190 ? -31.979 -11.493 36.497 1.00 92.12 190 SER A N 1
ATOM 1549 C CA . SER A 1 190 ? -31.476 -12.093 37.737 1.00 92.12 190 SER A CA 1
ATOM 1550 C C . SER A 1 190 ? -30.001 -11.761 37.965 1.00 92.12 190 SER A C 1
ATOM 1552 O O . SER A 1 190 ? -29.633 -11.353 39.064 1.00 92.12 190 SER A O 1
ATOM 1554 N N . LYS A 1 191 ? -29.173 -11.843 36.917 1.00 90.69 191 LYS A N 1
ATOM 1555 C CA . LYS A 1 191 ? -27.746 -11.506 36.981 1.00 90.69 191 LYS A CA 1
ATOM 1556 C C . LYS A 1 191 ? -27.504 -10.017 37.148 1.00 90.69 191 LYS A C 1
ATOM 1558 O O . LYS A 1 191 ? -26.651 -9.639 37.943 1.00 90.69 191 LYS A O 1
ATOM 1563 N N . ILE A 1 192 ? -28.297 -9.177 36.488 1.00 90.38 192 ILE A N 1
ATOM 1564 C CA . ILE A 1 192 ? -28.223 -7.722 36.677 1.00 90.38 192 ILE A CA 1
ATOM 1565 C C . ILE A 1 192 ? -28.555 -7.353 38.131 1.00 90.38 192 ILE A C 1
ATOM 1567 O O . ILE A 1 192 ? -27.893 -6.502 38.724 1.00 90.38 192 ILE A O 1
ATOM 1571 N N . ARG A 1 193 ? -29.551 -8.013 38.737 1.00 90.75 193 ARG A N 1
ATOM 1572 C CA . ARG A 1 193 ? -29.922 -7.786 40.140 1.00 90.75 193 ARG A CA 1
ATOM 1573 C C . ARG A 1 193 ? -28.817 -8.202 41.111 1.00 90.75 193 ARG A C 1
ATOM 1575 O O . ARG A 1 193 ? -28.541 -7.440 42.032 1.00 90.75 193 ARG A O 1
ATOM 1582 N N . GLU A 1 194 ? -28.188 -9.356 40.888 1.00 90.88 194 GLU A N 1
ATOM 1583 C CA . GLU A 1 194 ? -27.034 -9.818 41.676 1.00 90.88 194 GLU A CA 1
ATOM 1584 C C . GLU A 1 194 ? -25.874 -8.809 41.610 1.00 90.88 194 GLU A C 1
ATOM 1586 O O . GLU A 1 194 ? -25.373 -8.389 42.649 1.00 90.88 194 GLU A O 1
ATOM 1591 N N . MET A 1 195 ? -25.504 -8.349 40.408 1.00 91.75 195 MET A N 1
ATOM 1592 C CA . MET A 1 195 ? -24.439 -7.349 40.218 1.00 91.75 195 MET A CA 1
ATOM 1593 C C . MET A 1 195 ? -24.773 -6.024 40.902 1.00 91.75 195 MET A C 1
ATOM 1595 O O . MET A 1 195 ? -23.930 -5.425 41.563 1.00 91.75 195 MET A O 1
ATOM 1599 N N . LYS A 1 196 ? -26.026 -5.572 40.784 1.00 90.25 196 LYS A N 1
ATOM 1600 C CA . LYS A 1 196 ? -26.483 -4.342 41.433 1.00 90.25 196 LYS A CA 1
ATOM 1601 C C . LYS A 1 196 ? -26.416 -4.445 42.958 1.00 90.25 196 LYS A C 1
ATOM 1603 O O . LYS A 1 196 ? -26.054 -3.470 43.600 1.00 90.25 196 LYS A O 1
ATOM 1608 N N . GLN A 1 197 ? -26.769 -5.595 43.533 1.00 89.12 197 GLN A N 1
ATOM 1609 C CA . GLN A 1 197 ? -26.669 -5.818 44.978 1.00 89.12 197 GLN A CA 1
ATOM 1610 C C . GLN A 1 197 ? -25.215 -5.870 45.449 1.00 89.12 197 GLN A C 1
ATOM 1612 O O . GLN A 1 197 ? -24.904 -5.243 46.456 1.00 89.12 197 GLN A O 1
ATOM 1617 N N . ALA A 1 198 ? -24.329 -6.542 44.708 1.00 85.88 198 ALA A N 1
ATOM 1618 C CA . ALA A 1 198 ? -22.900 -6.586 45.023 1.00 85.88 198 ALA A CA 1
ATOM 1619 C C . ALA A 1 198 ? -22.279 -5.178 45.062 1.00 85.88 198 ALA A C 1
ATOM 1621 O O . ALA A 1 198 ? -21.616 -4.825 46.028 1.00 85.88 198 ALA A O 1
ATOM 1622 N N . LEU A 1 199 ? -22.601 -4.333 44.077 1.00 85.44 199 LEU A N 1
ATOM 1623 C CA . LEU A 1 199 ? -22.113 -2.950 44.009 1.00 85.44 199 LEU A CA 1
ATOM 1624 C C . LEU A 1 199 ? -22.655 -2.036 45.120 1.00 85.44 199 LEU A C 1
ATOM 1626 O O . LEU A 1 199 ? -22.043 -1.017 45.419 1.00 85.44 199 LEU A O 1
ATOM 1630 N N . ILE A 1 200 ? -23.814 -2.359 45.702 1.00 79.00 200 ILE A N 1
ATOM 1631 C CA . ILE A 1 200 ? -24.365 -1.624 46.851 1.00 79.00 200 ILE A CA 1
ATOM 1632 C C . ILE A 1 200 ? -23.714 -2.113 48.154 1.00 79.00 200 ILE A C 1
ATOM 1634 O O . ILE A 1 200 ? -23.433 -1.300 49.027 1.00 79.00 200 ILE A O 1
ATOM 1638 N N . GLY A 1 201 ? -23.448 -3.419 48.271 1.00 63.34 201 GLY A N 1
ATOM 1639 C CA . GLY A 1 201 ? -22.837 -4.028 49.458 1.00 63.34 201 GLY A CA 1
ATOM 1640 C C . GLY A 1 201 ? -21.365 -3.663 49.683 1.00 63.34 201 GLY A C 1
ATOM 1641 O O . GLY A 1 201 ? -20.920 -3.669 50.821 1.00 63.34 201 GLY A O 1
ATOM 1642 N N . GLU A 1 202 ? -20.624 -3.288 48.637 1.00 57.34 202 GLU A N 1
ATOM 1643 C CA . GLU A 1 202 ? -19.236 -2.793 48.749 1.00 57.34 202 GLU A CA 1
ATOM 1644 C C . GLU A 1 202 ? -19.136 -1.318 49.203 1.00 57.34 202 GLU A C 1
ATOM 1646 O O . GLU A 1 202 ? -18.037 -0.795 49.361 1.00 57.34 202 GLU A O 1
ATOM 1651 N N . GLY A 1 203 ? -20.267 -0.627 49.402 1.00 48.91 203 GLY A N 1
ATOM 1652 C CA . GLY A 1 203 ? -20.320 0.775 49.838 1.00 48.91 203 GLY A CA 1
ATOM 1653 C C . GLY A 1 203 ? -20.603 0.996 51.331 1.00 48.91 203 GLY A C 1
ATOM 1654 O O . GLY A 1 203 ? -20.741 2.150 51.734 1.00 48.91 203 GLY A O 1
ATOM 1655 N N . GLU A 1 204 ? -20.729 -0.070 52.131 1.00 44.59 204 GLU A N 1
ATOM 1656 C CA . GLU A 1 204 ? -21.039 -0.024 53.575 1.00 44.59 204 GLU A CA 1
ATOM 1657 C C . GLU A 1 204 ? -19.895 -0.543 54.479 1.00 44.59 204 GLU A C 1
ATOM 1659 O O . GLU A 1 204 ? -20.155 -1.066 55.564 1.00 44.59 204 GLU A O 1
ATOM 1664 N N . GLU A 1 205 ? -18.631 -0.359 54.079 1.00 36.75 205 GLU A N 1
ATOM 1665 C CA . GLU A 1 205 ? -17.459 -0.509 54.970 1.00 36.75 205 GLU A CA 1
ATOM 1666 C C . GLU A 1 205 ? -16.729 0.820 55.214 1.00 36.75 205 GLU A C 1
ATOM 1668 O O . GLU A 1 205 ? -16.438 1.544 54.233 1.00 36.75 205 GLU A O 1
#

Foldseek 3Di:
DDPVVVVVVVVVVCVLPPPPDDPDDPVVVVVLVVVVVVVPDPDSSRVVVVVVVCVVPPDDVVVVVVVVVVVVVVVVVVVVVVVVVVVVVVVVVVVVVVVVVVVVVVVVVVVVVVVVVVVVVCCVVVVPDPPPDDDDDQDPLNLVVLQVQQVVVCVVVVHRGHSVNVVVQQCCQCVVVVDPRSPDDDDDPVVSVVSVVVVVVVVPD

Mean predicted aligned error: 20.37 Å